Protein AF-A0A5B0LQ67-F1 (afdb_monomer_lite)

Foldseek 3Di:
DDPQVVCCVQQVVLDPDDDPVPPDDDDDDDDDDDDPDDPPDDDWAEEEEAQQQLNPCVQPHDLSRGAEYEYEHQDPVSLVNNVCCLQVCVSVLQADPDDPPPDPPPPPDDRPGRSHKYKYFNDHLLPDQQLCVQVQQCDPPPPPVSPDPRMDMRHDPPPNHPSFAHQEYEYEARCQQDDLVSLLVSLLSNVVRKGDQDDPDPPPPPPPPPDDDDDDDDDDDDDDDDDDDDDDDDDDPPPPPPDDDDDRSRMHKYKYKAFADADPVHRPDFDWDADPVVRGIHTHPVVVVVSCVSSVKDWPDKDWDPDDDPVGTIIMMTIID

Radius of gyration: 26.69 Å; chains: 1; bounding box: 71×75×74 Å

Sequence (321 aa):
MGSRMFLLTIRPELSKIKPPYQQTSHPPTQSTESQKSGRSGRRYY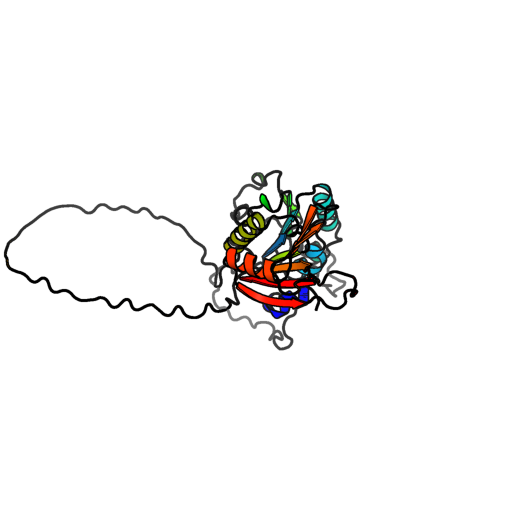RALDVGAGIGRVTADVLLYLFDRIDLVEPVAGFIETGKRNASNGKWAQLTQDATPINDPLELSSQSPPSSKAVRFWKKSIQAFEPSEAIVHLSSPSAPIIMISDSCSIVGPKDGWNDGCGYDVIWAQWTLGHLSDEELVDFLKKCKESLRPAGRCLQTSSSTSSDSDPPELDDDDDDSRNLQARADEKNHDEEVSVLAPPTFERDGGLIIIKENIFVSQSDPDGDNFLFDKEDSSLTRSHQSFLRIFKQAGLRLIKQEIQRGFDPDLYRVNFYALQ

Structure (mmCIF, N/CA/C/O backbone):
data_AF-A0A5B0LQ67-F1
#
_entry.id   AF-A0A5B0LQ67-F1
#
loop_
_atom_site.group_PDB
_atom_site.id
_atom_site.type_symbol
_atom_site.label_atom_id
_atom_site.label_alt_id
_atom_site.label_comp_id
_atom_site.label_asym_id
_atom_site.label_entity_id
_atom_site.label_seq_id
_atom_site.pdbx_PDB_ins_code
_atom_site.Cartn_x
_atom_site.Cartn_y
_atom_site.Cartn_z
_atom_site.occupancy
_atom_site.B_iso_or_equiv
_atom_site.auth_seq_id
_atom_site.auth_comp_id
_atom_site.auth_asym_id
_atom_site.auth_atom_id
_atom_site.pdbx_PDB_model_num
ATOM 1 N N . MET A 1 1 ? -6.992 -16.577 2.886 1.00 76.56 1 MET A N 1
ATOM 2 C CA . MET A 1 1 ? -6.516 -16.552 1.489 1.00 76.56 1 MET A CA 1
ATOM 3 C C . MET A 1 1 ? -5.191 -15.790 1.418 1.00 76.56 1 MET A C 1
ATOM 5 O O . MET A 1 1 ? -4.950 -14.969 2.294 1.00 76.56 1 MET A O 1
ATOM 9 N N . GLY A 1 2 ? -4.301 -16.091 0.465 1.00 91.62 2 GLY A N 1
ATOM 10 C CA . GLY A 1 2 ? -3.023 -15.369 0.311 1.00 91.62 2 GLY A CA 1
ATOM 11 C C . GLY A 1 2 ? -3.162 -14.064 -0.485 1.00 91.62 2 GLY A C 1
ATOM 12 O O . GLY A 1 2 ? -4.092 -13.932 -1.277 1.00 91.62 2 GLY A O 1
ATOM 13 N N . SER A 1 3 ? -2.215 -13.129 -0.333 1.00 96.12 3 SER A N 1
ATOM 14 C CA . SER A 1 3 ? -2.272 -11.786 -0.947 1.00 96.12 3 SER A CA 1
ATOM 15 C C . SER A 1 3 ? -2.420 -11.801 -2.478 1.00 96.12 3 SER A C 1
ATOM 17 O O . SER A 1 3 ? -3.259 -11.086 -3.019 1.00 96.12 3 SER A O 1
ATOM 19 N N . ARG A 1 4 ? -1.672 -12.663 -3.187 1.00 95.38 4 ARG A N 1
ATOM 20 C CA . ARG A 1 4 ? -1.800 -12.810 -4.653 1.00 95.38 4 ARG A CA 1
ATOM 21 C C . ARG A 1 4 ? -3.186 -13.307 -5.061 1.00 95.38 4 ARG A C 1
ATOM 23 O O . ARG A 1 4 ? -3.760 -12.807 -6.017 1.00 95.38 4 ARG A O 1
ATOM 30 N N . MET A 1 5 ? -3.734 -14.267 -4.318 1.00 94.31 5 MET A N 1
ATOM 31 C CA . MET A 1 5 ? -5.062 -14.804 -4.607 1.00 94.31 5 MET A CA 1
ATOM 32 C C . MET A 1 5 ? -6.150 -13.755 -4.350 1.00 94.31 5 MET A C 1
ATOM 34 O O . MET A 1 5 ? -7.084 -13.656 -5.133 1.00 94.31 5 MET A O 1
ATOM 38 N N . PHE A 1 6 ? -5.991 -12.905 -3.329 1.00 95.94 6 PHE A N 1
ATOM 39 C CA . PHE A 1 6 ? -6.893 -11.771 -3.104 1.00 95.94 6 PHE A CA 1
ATOM 40 C C . PHE A 1 6 ? -6.969 -10.845 -4.307 1.00 95.94 6 PHE A C 1
ATOM 42 O O . PHE A 1 6 ? -8.064 -10.623 -4.823 1.00 95.94 6 PHE A O 1
ATOM 49 N N . LEU A 1 7 ? -5.817 -10.421 -4.828 1.00 95.06 7 LEU A N 1
ATOM 50 C CA . LEU A 1 7 ? -5.770 -9.640 -6.062 1.00 95.06 7 LEU A CA 1
ATOM 51 C C . LEU A 1 7 ? -6.435 -10.367 -7.225 1.00 95.06 7 LEU A C 1
ATOM 53 O O . LEU A 1 7 ? -7.301 -9.793 -7.872 1.00 95.06 7 LEU A O 1
ATOM 57 N N . LEU A 1 8 ? -6.095 -11.634 -7.460 1.00 93.69 8 LEU A N 1
ATOM 58 C CA . LEU A 1 8 ? -6.613 -12.393 -8.601 1.00 93.69 8 LEU A CA 1
ATOM 59 C C . LEU A 1 8 ? -8.123 -12.660 -8.535 1.00 93.69 8 LEU A C 1
ATOM 61 O O . LEU A 1 8 ? -8.745 -12.844 -9.576 1.00 93.69 8 LEU A O 1
ATOM 65 N N . THR A 1 9 ? -8.738 -12.634 -7.347 1.00 92.94 9 THR A N 1
ATOM 66 C CA . THR A 1 9 ? -10.207 -12.710 -7.237 1.00 92.94 9 THR A CA 1
ATOM 67 C C . THR A 1 9 ? -10.919 -11.447 -7.721 1.00 92.94 9 THR A C 1
ATOM 69 O O . THR A 1 9 ? -12.116 -11.505 -7.987 1.00 92.94 9 THR A O 1
ATOM 72 N N . ILE A 1 10 ? -10.207 -10.320 -7.813 1.00 92.56 10 ILE A N 1
ATOM 73 C CA . ILE A 1 10 ? -10.748 -9.021 -8.237 1.00 92.56 10 ILE A CA 1
ATOM 74 C C . ILE A 1 10 ? -10.232 -8.659 -9.640 1.00 92.56 10 ILE A C 1
ATOM 76 O O . ILE A 1 10 ? -10.993 -8.176 -10.472 1.00 92.56 10 ILE A O 1
ATOM 80 N N . ARG A 1 11 ? -8.951 -8.938 -9.909 1.00 90.12 11 ARG A N 1
ATOM 81 C CA . ARG A 1 11 ? -8.198 -8.628 -11.134 1.00 90.12 11 ARG A CA 1
ATOM 82 C C . ARG A 1 11 ? -7.587 -9.907 -11.739 1.00 90.12 11 ARG A C 1
ATOM 84 O O . ARG A 1 11 ? -6.364 -10.088 -11.707 1.00 90.12 11 ARG A O 1
ATOM 91 N N . PRO A 1 12 ? -8.406 -10.853 -12.234 1.00 90.19 12 PRO A N 1
ATOM 92 C CA . PRO A 1 12 ? -7.921 -12.123 -12.781 1.00 90.19 12 PRO A CA 1
ATOM 93 C C . PRO A 1 12 ? -7.000 -11.956 -14.001 1.00 90.19 12 PRO A C 1
ATOM 95 O O . PRO A 1 12 ? -6.150 -12.810 -14.248 1.00 90.19 12 PRO A O 1
ATOM 98 N N . GLU A 1 13 ? -7.115 -10.852 -14.738 1.00 87.06 13 GLU A N 1
ATOM 99 C CA . GLU A 1 13 ? -6.285 -10.515 -15.897 1.00 87.06 13 GLU A CA 1
ATOM 100 C C . GLU A 1 13 ? -4.813 -10.220 -15.560 1.00 87.06 13 GLU A C 1
ATOM 102 O O . GLU A 1 13 ? -3.978 -10.191 -16.464 1.00 87.06 13 GLU A O 1
ATOM 107 N N . LEU A 1 14 ? -4.470 -10.058 -14.274 1.00 89.25 14 LEU A N 1
ATOM 108 C CA . LEU A 1 14 ? -3.079 -10.010 -13.806 1.00 89.25 14 LEU A CA 1
ATOM 109 C C . LEU A 1 14 ? -2.405 -11.394 -13.810 1.00 89.25 14 LEU A C 1
ATOM 111 O O . LEU A 1 14 ? -1.186 -11.499 -13.655 1.00 89.25 14 LEU A O 1
ATOM 115 N N . SER A 1 15 ? -3.177 -12.475 -13.961 1.00 86.44 15 SER A N 1
ATOM 116 C CA . SER A 1 15 ? -2.627 -13.824 -14.066 1.00 86.44 15 SER A CA 1
ATOM 117 C C . SER A 1 15 ? -1.845 -13.988 -15.367 1.00 86.44 15 SER A C 1
ATOM 119 O O . SER A 1 15 ? -2.371 -13.808 -16.464 1.00 86.44 15 SER A O 1
ATOM 121 N N . LYS A 1 16 ? -0.587 -14.420 -15.254 1.00 74.00 16 LYS A N 1
ATOM 122 C CA . LYS A 1 16 ? 0.246 -14.774 -16.415 1.00 74.00 16 LYS A CA 1
ATOM 123 C C . LYS A 1 16 ? -0.052 -16.164 -16.981 1.00 74.00 16 LYS A C 1
ATOM 125 O O . LYS A 1 16 ? 0.480 -16.519 -18.031 1.00 74.00 16 LYS A O 1
ATOM 130 N N . ILE A 1 17 ? -0.850 -16.973 -16.283 1.00 75.25 17 ILE A N 1
ATOM 131 C CA . ILE A 1 17 ? -1.200 -18.320 -16.735 1.00 75.25 17 ILE A CA 1
ATOM 132 C C . ILE A 1 17 ? -2.270 -18.179 -17.814 1.00 75.25 17 ILE A C 1
ATOM 134 O O . ILE A 1 17 ? -3.396 -17.773 -17.524 1.00 75.25 17 ILE A O 1
ATOM 138 N N . LYS A 1 18 ? -1.918 -18.520 -19.058 1.00 65.00 18 LYS A N 1
ATOM 139 C CA . LYS A 1 18 ? -2.893 -18.578 -20.150 1.00 65.00 18 LYS A CA 1
ATOM 140 C C . LYS A 1 18 ? -3.957 -19.630 -19.821 1.00 65.00 18 LYS A C 1
ATOM 142 O O . LYS A 1 18 ? -3.592 -20.734 -19.406 1.00 65.00 18 LYS A O 1
ATOM 147 N N . PRO A 1 19 ? -5.252 -19.333 -20.014 1.00 66.75 19 PRO A N 1
ATOM 148 C CA . PRO A 1 19 ? -6.289 -20.334 -19.851 1.00 66.75 19 PRO A CA 1
ATOM 149 C C . PRO A 1 19 ? -6.025 -21.544 -20.763 1.00 66.75 19 PRO A C 1
ATOM 151 O O . PRO A 1 19 ? -5.688 -21.344 -21.933 1.00 66.75 19 PRO A O 1
ATOM 154 N N . PRO A 1 20 ? -6.222 -22.787 -20.287 1.00 71.19 20 PRO A N 1
ATOM 155 C CA . PRO A 1 20 ? -5.941 -23.993 -21.072 1.00 71.19 20 PRO A CA 1
ATOM 156 C C . PRO A 1 20 ? -6.685 -24.070 -22.412 1.00 71.19 20 PRO A C 1
ATOM 158 O O . PRO A 1 20 ? -6.222 -24.738 -23.328 1.00 71.19 20 PRO A O 1
ATOM 161 N N . TYR A 1 21 ? -7.824 -23.379 -22.540 1.00 70.88 21 TYR A N 1
ATOM 162 C CA . TYR A 1 21 ? -8.630 -23.352 -23.762 1.00 70.88 21 TYR A CA 1
ATOM 163 C C . TYR A 1 21 ? -8.073 -22.425 -24.860 1.00 70.88 21 TYR A C 1
ATOM 165 O O . TYR A 1 21 ? -8.541 -22.483 -25.990 1.00 70.88 21 TYR A O 1
ATOM 173 N N . GLN A 1 22 ? -7.076 -21.582 -24.565 1.00 61.91 22 GLN A N 1
ATOM 174 C CA . GLN A 1 22 ? -6.398 -20.722 -25.548 1.00 61.91 22 GLN A CA 1
ATOM 175 C C . GLN A 1 22 ? -5.153 -21.408 -26.138 1.00 61.91 22 GLN A C 1
ATOM 177 O O . GLN A 1 22 ? -4.071 -20.815 -26.195 1.00 61.91 22 GLN A O 1
ATOM 182 N N . GLN A 1 23 ? -5.280 -22.675 -26.550 1.00 55.03 23 GLN A N 1
ATOM 183 C CA . GLN A 1 23 ? -4.211 -23.366 -27.273 1.00 55.03 23 GLN A CA 1
ATOM 184 C C . GLN A 1 23 ? -3.888 -22.609 -28.567 1.00 55.03 23 GLN A C 1
ATOM 186 O O . GLN A 1 23 ? -4.775 -22.227 -29.326 1.00 55.03 23 GLN A O 1
ATOM 191 N N . THR A 1 24 ? -2.599 -22.363 -28.792 1.00 50.75 24 THR A N 1
ATOM 192 C CA . THR A 1 24 ? -2.072 -21.675 -29.972 1.00 50.75 24 THR A CA 1
ATOM 193 C C . THR A 1 24 ? -2.461 -22.438 -31.234 1.00 50.75 24 THR A C 1
ATOM 195 O O . THR A 1 24 ? -1.901 -23.495 -31.520 1.00 50.75 24 THR A O 1
ATOM 198 N N . SER A 1 25 ? -3.416 -21.918 -31.994 1.00 47.16 25 SER A N 1
ATOM 199 C CA . SER A 1 25 ? -3.744 -22.432 -33.319 1.00 47.16 25 SER A CA 1
ATOM 200 C C . SER A 1 25 ? -2.587 -22.130 -34.278 1.00 47.16 25 SER A C 1
ATOM 202 O O . SER A 1 25 ? -2.466 -20.982 -34.680 1.00 47.16 25 SER A O 1
ATOM 204 N N . HIS A 1 26 ? -1.768 -23.149 -34.581 1.00 45.50 26 HIS A N 1
ATOM 205 C CA . HIS A 1 26 ? -0.890 -23.369 -35.754 1.00 45.50 26 HIS A CA 1
ATOM 206 C C . HIS A 1 26 ? 0.002 -22.217 -36.308 1.00 45.50 26 HIS A C 1
ATOM 208 O O . HIS A 1 26 ? -0.326 -21.039 -36.220 1.00 45.50 26 HIS A O 1
ATOM 214 N N . PRO A 1 27 ? 1.166 -22.531 -36.919 1.00 43.22 27 PRO A N 1
ATOM 215 C CA . PRO A 1 27 ? 2.025 -21.509 -37.519 1.00 43.22 27 PRO A CA 1
ATOM 216 C C . PRO A 1 27 ? 1.329 -20.869 -38.736 1.00 43.22 27 PRO A C 1
ATOM 218 O O . PRO A 1 27 ? 0.666 -21.584 -39.491 1.00 43.22 27 PRO A O 1
ATOM 221 N N . PRO A 1 28 ? 1.452 -19.546 -38.954 1.00 41.41 28 PRO A N 1
ATOM 222 C CA . PRO A 1 28 ? 0.723 -18.877 -40.020 1.00 41.41 28 PRO A CA 1
ATOM 223 C C . PRO A 1 28 ? 1.321 -19.236 -41.384 1.00 41.41 28 PRO A C 1
ATOM 225 O O . PRO A 1 28 ? 2.492 -18.977 -41.663 1.00 41.41 28 PRO A O 1
ATOM 228 N N . THR A 1 29 ? 0.488 -19.797 -42.259 1.00 40.38 29 THR A N 1
ATOM 229 C CA . THR A 1 29 ? 0.676 -19.729 -43.710 1.00 40.38 29 THR A CA 1
ATOM 230 C C . THR A 1 29 ? 0.810 -18.267 -44.130 1.00 40.38 29 THR A C 1
ATOM 232 O O . THR A 1 29 ? 0.001 -17.427 -43.740 1.00 40.38 29 THR A O 1
ATOM 235 N N . GLN A 1 30 ? 1.843 -17.971 -44.919 1.00 40.28 30 GLN A N 1
ATOM 236 C CA . GLN A 1 30 ? 2.110 -16.648 -45.476 1.00 40.28 30 GLN A CA 1
ATOM 237 C C . GLN A 1 30 ? 0.954 -16.212 -46.388 1.00 40.28 30 GLN A C 1
ATOM 239 O O . GLN A 1 30 ? 0.882 -16.620 -47.543 1.00 40.28 30 GLN A O 1
ATOM 244 N N . SER A 1 31 ? 0.065 -15.361 -45.883 1.00 34.66 31 SER A N 1
ATOM 245 C CA . SER A 1 31 ? -0.778 -14.500 -46.709 1.00 34.66 31 SER A CA 1
ATOM 246 C C . SER A 1 31 ? -0.284 -13.066 -46.558 1.00 34.66 31 SER A C 1
ATOM 248 O O . SER A 1 31 ? -0.370 -12.461 -45.490 1.00 34.66 31 SER A O 1
ATOM 250 N N . THR A 1 32 ? 0.293 -12.550 -47.637 1.00 37.88 32 THR A N 1
ATOM 251 C CA . THR A 1 32 ? 0.711 -11.162 -47.813 1.00 37.88 32 THR A CA 1
ATOM 252 C C . THR A 1 32 ? -0.504 -10.237 -47.794 1.00 37.88 32 THR A C 1
ATOM 254 O O . THR A 1 32 ? -1.140 -10.036 -48.824 1.00 37.88 32 THR A O 1
ATOM 257 N N . GLU A 1 33 ? -0.796 -9.641 -46.642 1.00 35.22 33 GLU A N 1
ATOM 258 C CA . GLU A 1 33 ? -1.603 -8.425 -46.556 1.00 35.22 33 GLU A CA 1
ATOM 259 C C . GLU A 1 33 ? -0.828 -7.350 -45.795 1.00 35.22 33 GLU A C 1
ATOM 261 O O . GLU A 1 33 ? -0.298 -7.553 -44.702 1.00 35.22 33 GLU A O 1
ATOM 266 N N . SER A 1 34 ? -0.710 -6.204 -46.456 1.00 35.19 34 SER A N 1
ATOM 267 C CA . SER A 1 34 ? 0.118 -5.057 -46.117 1.00 35.19 34 SER A CA 1
ATOM 268 C C . SER A 1 34 ? -0.197 -4.504 -44.725 1.00 35.19 34 SER A C 1
ATOM 270 O O . SER A 1 34 ? -1.140 -3.733 -44.537 1.00 35.19 34 SER A O 1
ATOM 272 N N . GLN A 1 35 ? 0.634 -4.857 -43.744 1.00 37.12 35 GLN A N 1
ATOM 273 C CA . GLN A 1 35 ? 0.608 -4.254 -42.417 1.00 37.12 35 GLN A CA 1
ATOM 274 C C . GLN A 1 35 ? 1.058 -2.792 -42.490 1.00 37.12 35 GLN A C 1
ATOM 276 O O . GLN A 1 35 ? 2.243 -2.488 -42.621 1.00 37.12 35 GLN A O 1
ATOM 281 N N . LYS A 1 36 ? 0.107 -1.868 -42.331 1.00 35.44 36 LYS A N 1
ATOM 282 C CA . LYS A 1 36 ? 0.406 -0.524 -41.830 1.00 35.44 36 LYS A CA 1
ATOM 283 C C . LYS A 1 36 ? 0.921 -0.673 -40.396 1.00 35.44 36 LYS A C 1
ATOM 285 O O . LYS A 1 36 ? 0.183 -1.054 -39.490 1.00 35.44 36 LYS A O 1
ATOM 290 N N . SER A 1 37 ? 2.208 -0.410 -40.211 1.00 37.53 37 SER A N 1
ATOM 291 C CA . SER A 1 37 ? 2.944 -0.534 -38.956 1.00 37.53 37 SER A CA 1
ATOM 292 C C . SER A 1 37 ? 2.526 0.531 -37.932 1.00 37.53 37 SER A C 1
ATOM 294 O O . SER A 1 37 ? 3.173 1.567 -37.793 1.00 37.53 37 SER A O 1
ATOM 296 N N . GLY A 1 38 ? 1.462 0.275 -37.176 1.00 35.44 38 GLY A N 1
ATOM 297 C CA . GLY A 1 38 ? 1.279 0.879 -35.857 1.00 35.44 38 GLY A CA 1
ATOM 298 C C . GLY A 1 38 ? 1.941 -0.027 -34.824 1.00 35.44 38 GLY A C 1
ATOM 299 O O . GLY A 1 38 ? 1.470 -1.141 -34.607 1.00 35.44 38 GLY A O 1
ATOM 300 N N . ARG A 1 39 ? 3.045 0.400 -34.199 1.00 38.94 39 ARG A N 1
ATOM 301 C CA . ARG A 1 39 ? 3.652 -0.314 -33.059 1.00 38.94 39 ARG A CA 1
ATOM 302 C C . ARG A 1 39 ? 2.639 -0.351 -31.904 1.00 38.94 39 ARG A C 1
ATOM 304 O O . ARG A 1 39 ? 2.625 0.543 -31.066 1.00 38.94 39 ARG A O 1
ATOM 311 N N . SER A 1 40 ? 1.788 -1.373 -31.847 1.00 43.56 40 SER A N 1
ATOM 312 C CA . SER A 1 40 ? 0.944 -1.640 -30.679 1.00 43.56 40 SER A CA 1
ATOM 313 C C . SER A 1 40 ? 1.832 -2.198 -29.565 1.00 43.56 40 SER A C 1
ATOM 315 O O . SER A 1 40 ? 1.983 -3.411 -29.425 1.00 43.56 40 SER A O 1
ATOM 317 N N . GLY A 1 41 ? 2.492 -1.310 -28.819 1.00 61.09 41 GLY A N 1
ATOM 318 C CA . GLY A 1 41 ? 3.324 -1.677 -27.675 1.00 61.09 41 GLY A CA 1
ATOM 319 C C . GLY A 1 41 ? 2.525 -2.448 -26.620 1.00 61.09 41 GLY A C 1
ATOM 320 O O . GLY 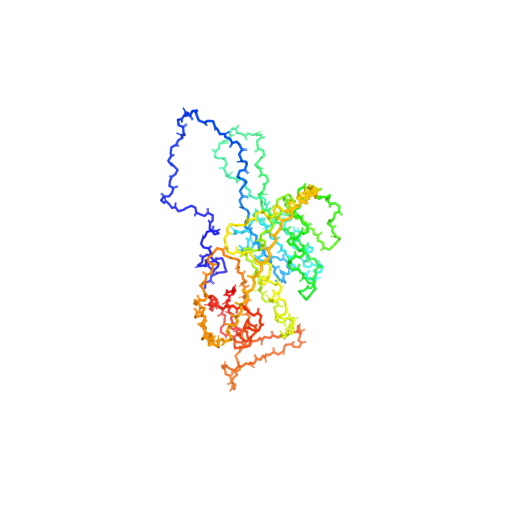A 1 41 ? 1.348 -2.175 -26.382 1.00 61.09 41 GLY A O 1
ATOM 321 N N . ARG A 1 42 ? 3.164 -3.439 -25.990 1.00 71.00 42 ARG A N 1
ATOM 322 C CA . ARG A 1 42 ? 2.595 -4.193 -24.866 1.00 71.00 42 ARG A CA 1
ATOM 323 C C . ARG A 1 42 ? 2.279 -3.232 -23.711 1.00 71.00 42 ARG A C 1
ATOM 325 O O . ARG A 1 42 ? 3.153 -2.487 -23.281 1.00 71.00 42 ARG A O 1
ATOM 332 N N . ARG A 1 43 ? 1.056 -3.296 -23.177 1.00 81.56 43 ARG A N 1
ATOM 333 C CA . ARG A 1 43 ? 0.665 -2.587 -21.949 1.00 81.56 43 ARG A CA 1
ATOM 334 C C . ARG A 1 43 ? 1.404 -3.169 -20.739 1.00 81.56 43 ARG A C 1
ATOM 336 O O . ARG A 1 43 ? 1.406 -4.388 -20.564 1.00 81.56 43 ARG A O 1
ATOM 343 N N . TYR A 1 44 ? 1.964 -2.304 -19.896 1.00 88.56 44 TYR A N 1
ATOM 344 C CA . TYR A 1 44 ? 2.560 -2.683 -18.614 1.00 88.56 44 TYR A CA 1
ATOM 345 C C . TYR A 1 44 ? 1.585 -2.454 -17.464 1.00 88.56 44 TYR A C 1
ATOM 347 O O . TYR A 1 44 ? 0.966 -1.395 -17.377 1.00 88.56 44 TYR A O 1
ATOM 355 N N . TYR A 1 45 ? 1.480 -3.433 -16.566 1.00 92.06 45 TYR A N 1
ATOM 356 C CA . TYR A 1 45 ? 0.716 -3.275 -15.329 1.00 92.06 45 TYR A CA 1
ATOM 357 C C . TYR A 1 45 ? 1.562 -2.577 -14.266 1.00 92.06 45 TYR A C 1
ATOM 359 O O . TYR A 1 45 ? 2.710 -2.971 -14.028 1.00 92.06 45 TYR A O 1
ATOM 367 N N . ARG A 1 46 ? 0.997 -1.556 -13.614 1.00 94.25 46 ARG A N 1
ATOM 368 C CA . ARG A 1 46 ? 1.718 -0.711 -12.649 1.00 94.2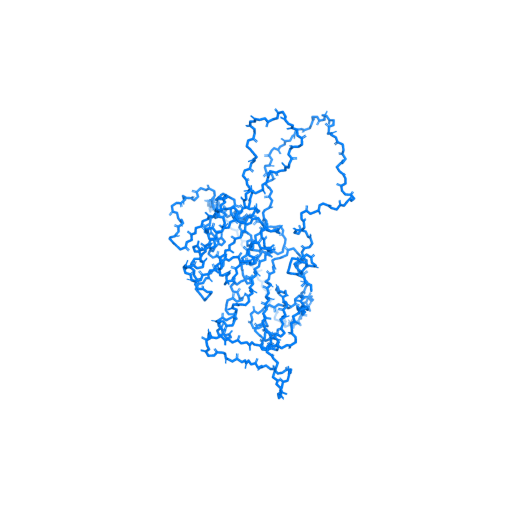5 46 ARG A CA 1
ATOM 369 C C . ARG A 1 46 ? 1.189 -0.882 -11.231 1.00 94.25 46 ARG A C 1
ATOM 371 O O . ARG A 1 46 ? -0.020 -0.812 -11.025 1.00 94.25 46 ARG A O 1
ATOM 378 N N . ALA A 1 47 ? 2.086 -1.026 -10.261 1.00 97.62 47 ALA A N 1
ATOM 379 C CA . ALA A 1 47 ? 1.730 -1.023 -8.847 1.00 97.62 47 ALA A CA 1
ATOM 380 C C . ALA A 1 47 ? 2.542 -0.017 -8.023 1.00 97.62 47 ALA A C 1
ATOM 382 O O . ALA A 1 47 ? 3.661 0.330 -8.395 1.00 97.62 47 ALA A O 1
ATOM 383 N N . LEU A 1 48 ? 1.971 0.417 -6.902 1.00 98.44 48 LEU A N 1
ATOM 384 C CA . LEU A 1 48 ? 2.644 1.178 -5.849 1.00 98.44 48 LEU A CA 1
ATOM 385 C C . LEU A 1 48 ? 2.661 0.344 -4.559 1.00 98.44 48 LEU A C 1
ATOM 387 O O . LEU A 1 48 ? 1.604 -0.099 -4.125 1.00 98.44 48 LEU A O 1
ATOM 391 N N . ASP A 1 49 ? 3.830 0.134 -3.957 1.00 98.81 49 ASP A N 1
ATOM 392 C CA . ASP A 1 49 ? 4.020 -0.492 -2.639 1.00 98.81 49 ASP A CA 1
ATOM 393 C C . ASP A 1 49 ? 4.293 0.609 -1.602 1.00 98.81 49 ASP A C 1
ATOM 395 O O . ASP A 1 49 ? 5.340 1.265 -1.635 1.00 98.81 49 ASP A O 1
ATOM 399 N N . VAL A 1 50 ? 3.317 0.864 -0.731 1.00 98.69 50 VAL A N 1
ATOM 400 C CA . VAL A 1 50 ? 3.319 1.953 0.255 1.00 98.69 50 VAL A CA 1
ATOM 401 C C . VAL A 1 50 ? 3.900 1.465 1.576 1.00 98.69 50 VAL A C 1
ATOM 403 O O . VAL A 1 50 ? 3.439 0.454 2.104 1.00 98.69 50 VAL A O 1
ATOM 406 N N . GLY A 1 51 ? 4.869 2.205 2.131 1.00 98.25 51 GLY A N 1
ATOM 407 C CA . GLY A 1 51 ? 5.507 1.844 3.403 1.00 98.25 51 GLY A CA 1
ATOM 408 C C . GLY A 1 51 ? 6.204 0.491 3.311 1.00 98.25 51 GLY A C 1
ATOM 409 O O . GLY A 1 51 ? 6.028 -0.386 4.153 1.00 98.25 51 GLY A O 1
ATOM 410 N N . ALA A 1 52 ? 6.911 0.277 2.205 1.00 98.38 52 ALA A N 1
ATOM 411 C CA . ALA A 1 52 ? 7.270 -1.061 1.759 1.00 98.38 52 ALA A CA 1
ATOM 412 C C . ALA A 1 52 ? 8.386 -1.728 2.579 1.00 98.38 52 ALA A C 1
ATOM 414 O O . ALA A 1 52 ? 8.685 -2.916 2.373 1.00 98.38 52 ALA A O 1
ATOM 415 N N . GLY A 1 53 ? 9.058 -0.979 3.460 1.00 98.38 53 GLY A N 1
ATOM 416 C CA . GLY A 1 53 ? 10.248 -1.432 4.161 1.00 98.38 53 GLY A CA 1
ATOM 417 C C . GLY A 1 53 ? 11.299 -1.940 3.176 1.00 98.38 53 GLY A C 1
ATOM 418 O O . GLY A 1 53 ? 11.683 -1.265 2.222 1.00 98.38 53 GLY A O 1
ATOM 419 N N . ILE A 1 54 ? 11.763 -3.174 3.384 1.00 98.31 54 ILE A N 1
ATOM 420 C CA . ILE A 1 54 ? 12.761 -3.811 2.510 1.00 98.31 54 ILE A CA 1
ATOM 421 C C . ILE A 1 54 ? 12.172 -4.408 1.217 1.00 98.31 54 ILE A C 1
ATOM 423 O O . ILE A 1 54 ? 12.897 -5.090 0.491 1.00 98.31 54 ILE A O 1
ATOM 427 N N . GLY A 1 55 ? 10.874 -4.217 0.946 1.00 98.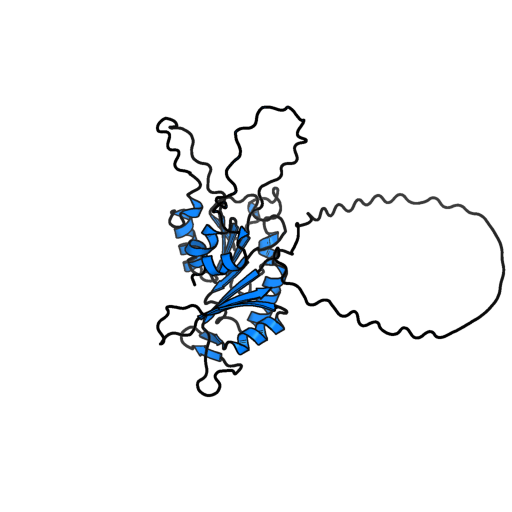44 55 GLY A N 1
ATOM 428 C CA . GLY A 1 55 ? 10.201 -4.672 -0.276 1.00 98.44 55 GLY A CA 1
ATOM 429 C C . GLY A 1 55 ? 9.707 -6.122 -0.248 1.00 98.44 55 GLY A C 1
ATOM 430 O O . GLY A 1 55 ? 9.728 -6.795 -1.277 1.00 98.44 55 GLY A O 1
ATOM 431 N N . ARG A 1 56 ? 9.262 -6.640 0.906 1.00 98.31 56 ARG A N 1
ATOM 432 C CA . ARG A 1 56 ? 8.727 -8.017 1.003 1.00 98.31 56 ARG A CA 1
ATOM 433 C C . ARG A 1 56 ? 7.471 -8.208 0.146 1.00 98.31 56 ARG A C 1
ATOM 435 O O . ARG A 1 56 ? 7.358 -9.195 -0.572 1.00 98.31 56 ARG A O 1
ATOM 442 N N . VAL A 1 57 ? 6.533 -7.262 0.207 1.00 98.56 57 VAL A N 1
ATOM 443 C CA . VAL A 1 57 ? 5.311 -7.300 -0.610 1.00 98.56 57 VAL A CA 1
ATOM 444 C C . VAL A 1 57 ? 5.664 -7.177 -2.092 1.00 98.56 57 VAL A C 1
ATOM 446 O O . VAL A 1 57 ? 5.208 -7.991 -2.899 1.00 98.56 57 VAL A O 1
ATOM 449 N N . THR A 1 58 ? 6.536 -6.229 -2.440 1.00 98.56 58 THR A N 1
ATOM 450 C CA . THR A 1 58 ? 7.122 -6.117 -3.780 1.00 98.56 58 THR A CA 1
ATOM 451 C C . THR A 1 58 ? 7.658 -7.457 -4.297 1.00 98.56 58 THR A C 1
ATOM 453 O O . THR A 1 58 ? 7.242 -7.903 -5.366 1.00 98.56 58 THR A O 1
ATOM 456 N N . ALA A 1 59 ? 8.515 -8.135 -3.530 1.00 97.31 59 ALA A N 1
ATOM 457 C CA . ALA A 1 59 ? 9.161 -9.385 -3.929 1.00 97.31 59 ALA A CA 1
ATOM 458 C C . ALA A 1 59 ? 8.189 -10.569 -4.059 1.00 97.31 59 ALA A C 1
ATOM 460 O O . ALA A 1 59 ? 8.173 -11.259 -5.078 1.00 97.31 59 ALA A O 1
ATOM 461 N N . ASP A 1 60 ? 7.360 -10.795 -3.040 1.00 96.38 60 ASP A N 1
ATOM 462 C CA . ASP A 1 60 ? 6.597 -12.041 -2.901 1.00 96.38 60 ASP A CA 1
ATOM 463 C C . ASP A 1 60 ? 5.181 -11.961 -3.493 1.00 96.38 60 ASP A C 1
ATOM 465 O O . ASP A 1 60 ? 4.501 -12.981 -3.669 1.00 96.38 60 ASP A O 1
ATOM 469 N N . VAL A 1 61 ? 4.713 -10.748 -3.800 1.00 97.19 61 VAL A N 1
ATOM 470 C CA . VAL A 1 61 ? 3.352 -10.492 -4.284 1.00 97.19 61 VAL A CA 1
ATOM 471 C C . VAL A 1 61 ? 3.380 -9.726 -5.597 1.00 97.19 61 VAL A C 1
ATOM 473 O O . VAL A 1 61 ? 2.924 -10.255 -6.612 1.00 97.19 61 VAL A O 1
ATOM 476 N N . LEU A 1 62 ? 3.898 -8.497 -5.590 1.00 97.94 62 LEU A N 1
ATOM 477 C CA . LEU A 1 62 ? 3.672 -7.565 -6.694 1.00 97.94 62 LEU A CA 1
ATOM 478 C C . LEU A 1 62 ? 4.490 -7.930 -7.934 1.00 97.94 62 LEU A C 1
ATOM 480 O O . LEU A 1 62 ? 3.932 -7.957 -9.027 1.00 97.94 62 LEU A O 1
ATOM 484 N N . LEU A 1 63 ? 5.763 -8.312 -7.800 1.00 96.25 63 LEU A N 1
ATOM 485 C CA . LEU A 1 63 ? 6.610 -8.671 -8.948 1.00 96.25 63 LEU A CA 1
ATOM 486 C C . LEU A 1 63 ? 6.110 -9.900 -9.724 1.00 96.25 63 LEU A C 1
ATOM 488 O O . LEU A 1 63 ? 6.432 -10.075 -10.902 1.00 96.25 63 LEU A O 1
ATOM 492 N N . TYR A 1 64 ? 5.272 -10.739 -9.115 1.00 93.88 64 TYR A N 1
ATOM 493 C CA . TYR A 1 64 ? 4.615 -11.841 -9.819 1.00 93.88 64 TYR A CA 1
ATOM 494 C C . TYR A 1 64 ? 3.489 -11.372 -10.751 1.00 93.88 64 TYR A C 1
ATOM 496 O O . TYR A 1 64 ? 3.202 -12.061 -11.730 1.00 93.88 64 TYR A O 1
ATOM 504 N N . LEU A 1 65 ? 2.878 -10.218 -10.470 1.00 94.06 65 LEU A N 1
ATOM 505 C CA . LEU A 1 65 ? 1.635 -9.749 -11.093 1.00 94.06 65 LEU A CA 1
ATOM 506 C C . LEU A 1 65 ? 1.813 -8.465 -11.924 1.00 94.06 65 LEU A C 1
ATOM 508 O O . LEU A 1 65 ? 1.154 -8.313 -12.945 1.00 94.06 65 LEU A O 1
ATOM 512 N N . PHE A 1 66 ? 2.733 -7.576 -11.539 1.00 94.62 66 PHE A N 1
ATOM 513 C CA . PHE A 1 66 ? 2.917 -6.241 -12.125 1.00 94.62 66 PHE A CA 1
ATOM 514 C C . PHE A 1 66 ? 4.293 -6.082 -12.758 1.00 94.62 66 PHE A C 1
ATOM 516 O O . PHE A 1 66 ? 5.256 -6.732 -12.348 1.00 94.62 66 PHE A O 1
ATOM 523 N N . ASP A 1 67 ? 4.396 -5.229 -13.771 1.00 93.00 67 ASP A N 1
ATOM 524 C CA . ASP A 1 67 ? 5.611 -5.023 -14.562 1.00 93.00 67 ASP A CA 1
ATOM 525 C C . ASP A 1 67 ? 6.436 -3.826 -14.084 1.00 93.00 67 ASP A C 1
ATOM 527 O O . ASP A 1 67 ? 7.664 -3.851 -14.158 1.00 93.00 67 ASP A O 1
ATOM 531 N N . ARG A 1 68 ? 5.784 -2.778 -13.581 1.00 93.44 68 ARG A N 1
ATOM 532 C CA . ARG A 1 68 ? 6.443 -1.598 -13.006 1.00 93.44 68 ARG A CA 1
ATOM 533 C C . ARG A 1 68 ? 5.953 -1.408 -11.584 1.00 93.44 68 ARG A C 1
ATOM 535 O O . ARG A 1 68 ? 4.745 -1.329 -11.367 1.00 93.44 68 ARG A O 1
ATOM 542 N N . ILE A 1 69 ? 6.877 -1.342 -10.634 1.00 97.00 69 ILE A N 1
ATOM 543 C CA . ILE A 1 69 ? 6.543 -1.136 -9.226 1.00 97.00 69 ILE A CA 1
ATOM 544 C C . ILE A 1 69 ? 7.229 0.129 -8.743 1.00 97.00 69 ILE A C 1
ATOM 546 O O . ILE A 1 69 ? 8.453 0.230 -8.760 1.00 97.00 69 ILE A O 1
ATOM 550 N N . ASP A 1 70 ? 6.430 1.090 -8.311 1.00 97.06 70 ASP A N 1
ATOM 551 C CA . ASP A 1 70 ? 6.893 2.170 -7.459 1.00 97.06 70 ASP A CA 1
ATOM 552 C C . ASP A 1 70 ? 6.868 1.674 -6.009 1.00 97.06 70 ASP A C 1
ATOM 554 O O . ASP A 1 70 ? 5.898 1.069 -5.570 1.00 97.06 70 ASP A O 1
ATOM 558 N N . LEU A 1 71 ? 7.954 1.876 -5.275 1.00 98.06 71 LEU A N 1
ATOM 559 C CA . LEU A 1 71 ? 8.117 1.470 -3.883 1.00 98.06 71 LEU A CA 1
ATOM 560 C C . LEU A 1 71 ? 8.467 2.716 -3.078 1.00 98.06 71 LEU A C 1
ATOM 562 O O . LEU A 1 71 ? 9.482 3.348 -3.372 1.00 98.06 71 LEU A O 1
ATOM 566 N N . VAL A 1 72 ? 7.663 3.065 -2.073 1.00 98.00 72 VAL A N 1
ATOM 567 C CA . VAL A 1 72 ? 7.916 4.223 -1.201 1.00 98.00 72 VAL A CA 1
ATOM 568 C C . VAL A 1 72 ? 8.190 3.790 0.234 1.00 98.00 72 VAL A C 1
ATOM 570 O O . VAL A 1 72 ? 7.447 2.998 0.813 1.00 98.00 72 VAL A O 1
ATOM 573 N N . GLU A 1 73 ? 9.278 4.309 0.799 1.00 97.88 73 GLU A N 1
ATOM 574 C CA . GLU A 1 73 ? 9.720 4.001 2.159 1.00 97.88 73 GLU A CA 1
ATOM 575 C C . GLU A 1 73 ? 10.609 5.141 2.711 1.00 97.88 73 GLU A C 1
ATOM 577 O O . GLU A 1 73 ? 11.581 5.529 2.051 1.00 97.88 73 GLU A O 1
ATOM 582 N N . PRO A 1 74 ? 10.325 5.694 3.908 1.00 96.69 74 PRO A N 1
ATOM 583 C CA . PRO A 1 74 ? 11.127 6.777 4.486 1.00 96.69 74 PRO A CA 1
ATOM 584 C C . PRO A 1 74 ? 12.505 6.344 5.009 1.00 96.69 74 PRO A C 1
ATOM 586 O O . PRO A 1 74 ? 13.448 7.142 4.992 1.00 96.69 74 PRO A O 1
ATOM 589 N N . VAL A 1 75 ? 12.656 5.108 5.492 1.00 96.62 75 VAL A N 1
ATOM 590 C CA . VAL A 1 75 ? 13.876 4.653 6.166 1.00 96.62 75 VAL A CA 1
ATOM 591 C C . VAL A 1 75 ? 14.944 4.264 5.144 1.00 96.62 75 VAL A C 1
ATOM 593 O O . VAL A 1 75 ? 14.870 3.234 4.472 1.00 96.62 75 VAL A O 1
ATOM 596 N N . ALA A 1 76 ? 16.017 5.058 5.079 1.00 96.06 76 ALA A N 1
ATOM 597 C CA . ALA A 1 76 ? 17.113 4.856 4.128 1.00 96.06 76 ALA A CA 1
ATOM 598 C C . ALA A 1 76 ? 17.720 3.440 4.189 1.00 96.06 76 ALA A C 1
ATOM 600 O O . ALA A 1 76 ? 17.973 2.833 3.152 1.00 96.06 76 ALA A O 1
ATOM 601 N N . GLY A 1 77 ? 17.911 2.880 5.388 1.00 97.50 77 GLY A N 1
ATOM 602 C CA . GLY A 1 77 ? 18.455 1.527 5.548 1.00 97.50 77 GLY A CA 1
ATOM 603 C C . GLY A 1 77 ? 17.573 0.435 4.929 1.00 97.50 77 GLY A C 1
ATOM 604 O O . GLY A 1 77 ? 18.089 -0.543 4.379 1.00 97.50 77 GLY A O 1
ATOM 605 N N . PHE A 1 78 ? 16.250 0.615 4.959 1.00 98.31 78 PHE A N 1
ATOM 606 C CA . PHE A 1 78 ? 15.306 -0.304 4.330 1.00 98.31 78 PHE A CA 1
ATOM 607 C C . PHE A 1 78 ? 15.319 -0.172 2.811 1.00 98.31 78 PHE A C 1
ATOM 609 O O . PHE A 1 78 ? 15.433 -1.188 2.124 1.00 98.31 78 PHE A O 1
ATOM 616 N N . ILE A 1 79 ? 15.338 1.062 2.302 1.00 96.81 79 ILE A N 1
ATOM 617 C CA . ILE A 1 79 ? 15.514 1.359 0.877 1.00 96.81 79 ILE A CA 1
ATOM 618 C C . ILE A 1 79 ? 16.791 0.701 0.333 1.00 96.81 79 ILE A C 1
ATOM 620 O O . ILE A 1 79 ? 16.735 -0.027 -0.657 1.00 96.81 79 ILE A O 1
ATOM 624 N N . GLU A 1 80 ? 17.938 0.887 0.992 1.00 96.62 80 GLU A N 1
ATOM 625 C CA . GLU A 1 80 ? 19.210 0.308 0.539 1.00 96.62 80 GLU A CA 1
ATOM 626 C C . GLU A 1 80 ? 19.220 -1.224 0.611 1.00 96.62 80 GLU A C 1
ATOM 628 O O . GLU A 1 80 ? 19.762 -1.899 -0.269 1.00 96.62 80 GLU A O 1
ATOM 633 N N . THR A 1 81 ? 18.567 -1.802 1.621 1.00 98.00 81 THR A N 1
ATOM 634 C CA . THR A 1 81 ? 18.386 -3.256 1.708 1.00 98.00 81 THR A CA 1
ATOM 635 C C . THR A 1 81 ? 17.504 -3.774 0.571 1.00 98.00 81 THR A C 1
ATOM 637 O O . THR A 1 81 ? 17.849 -4.777 -0.057 1.00 98.00 81 THR A O 1
ATOM 640 N N . GLY A 1 82 ? 16.406 -3.080 0.262 1.00 97.44 82 GLY A N 1
ATOM 641 C CA . GLY A 1 82 ? 15.526 -3.387 -0.864 1.00 97.44 82 GLY A CA 1
ATOM 642 C C . GLY A 1 82 ? 16.267 -3.340 -2.199 1.00 97.44 82 GLY A C 1
ATOM 643 O O . GLY A 1 82 ? 16.237 -4.318 -2.945 1.00 97.44 82 GLY A O 1
ATOM 644 N N . LYS A 1 83 ? 17.036 -2.274 -2.460 1.00 96.00 83 LYS A N 1
ATOM 645 C CA . LYS A 1 83 ? 17.888 -2.161 -3.658 1.00 96.00 83 LYS A CA 1
ATOM 646 C C . LYS A 1 83 ? 18.886 -3.304 -3.760 1.00 96.00 83 LYS A C 1
ATOM 648 O O . LYS A 1 83 ? 19.021 -3.907 -4.819 1.00 96.00 83 LYS A O 1
ATOM 653 N N . ARG A 1 84 ? 19.570 -3.643 -2.663 1.00 96.19 84 ARG A N 1
ATOM 654 C CA . ARG A 1 84 ? 20.514 -4.768 -2.640 1.00 96.19 84 ARG A CA 1
ATOM 655 C C . ARG A 1 84 ? 19.817 -6.089 -2.958 1.00 96.19 84 ARG A C 1
ATOM 657 O O . ARG A 1 84 ? 20.354 -6.889 -3.717 1.00 96.19 84 ARG A O 1
ATOM 664 N N . ASN A 1 85 ? 18.634 -6.328 -2.394 1.00 96.19 85 ASN A N 1
ATOM 665 C CA . ASN A 1 85 ? 17.859 -7.534 -2.678 1.00 96.19 85 ASN A CA 1
ATOM 666 C C . ASN A 1 85 ? 17.425 -7.590 -4.155 1.00 96.19 85 ASN A C 1
ATOM 668 O O . ASN A 1 85 ? 17.541 -8.646 -4.779 1.00 96.19 85 ASN A O 1
ATOM 672 N N . ALA A 1 86 ? 17.000 -6.457 -4.718 1.00 94.31 86 ALA A N 1
ATOM 673 C CA . ALA A 1 86 ? 16.624 -6.325 -6.120 1.00 94.31 86 ALA A CA 1
ATOM 674 C C . ALA A 1 86 ? 17.804 -6.598 -7.069 1.00 94.31 86 ALA A C 1
ATOM 676 O O . ALA A 1 86 ? 17.697 -7.429 -7.968 1.00 94.31 86 ALA A O 1
ATOM 677 N N . SER A 1 87 ? 18.945 -5.943 -6.840 1.00 91.56 87 SER A N 1
ATOM 678 C CA . SER A 1 87 ? 20.112 -6.001 -7.728 1.00 91.56 87 SER A CA 1
ATOM 679 C C . SER A 1 87 ? 20.904 -7.305 -7.622 1.00 91.56 87 SER A C 1
ATOM 681 O O . SER A 1 87 ? 21.501 -7.735 -8.603 1.00 91.56 87 SER A O 1
ATOM 683 N N . ASN A 1 88 ? 20.891 -7.972 -6.463 1.00 90.19 88 ASN A N 1
ATOM 684 C CA . ASN A 1 88 ? 21.642 -9.217 -6.253 1.00 90.19 88 ASN A CA 1
ATOM 685 C C . ASN A 1 88 ? 20.846 -10.475 -6.646 1.00 90.19 88 ASN A C 1
ATOM 687 O O . ASN A 1 88 ? 21.182 -11.577 -6.216 1.00 90.19 88 ASN A O 1
ATOM 691 N N . GLY A 1 89 ? 19.756 -10.322 -7.404 1.00 84.31 89 GLY A N 1
ATOM 692 C CA . GLY A 1 89 ? 18.969 -11.442 -7.920 1.00 84.31 89 GLY A CA 1
ATOM 693 C C . GLY A 1 89 ? 18.123 -12.184 -6.884 1.00 84.31 89 GLY A C 1
ATOM 694 O O . GLY A 1 89 ? 17.552 -13.221 -7.216 1.00 84.31 89 GLY A O 1
ATOM 695 N N . LYS A 1 90 ? 17.980 -11.670 -5.649 1.00 91.31 90 LYS A N 1
ATOM 696 C CA . LYS A 1 90 ? 17.039 -12.259 -4.676 1.00 91.31 90 LYS A CA 1
ATOM 697 C C . LYS A 1 90 ? 15.592 -12.100 -5.134 1.00 91.31 90 LYS A C 1
ATOM 699 O O . LYS A 1 90 ? 14.752 -12.935 -4.818 1.00 91.31 90 LYS A O 1
ATOM 704 N N . TRP A 1 91 ? 15.296 -11.034 -5.872 1.00 94.19 91 TRP A N 1
ATOM 705 C CA . TRP A 1 91 ? 14.007 -10.846 -6.531 1.00 94.19 91 TRP A CA 1
ATOM 706 C C . TRP A 1 91 ? 14.080 -11.453 -7.929 1.00 94.19 91 TRP A C 1
ATOM 708 O O . TRP A 1 91 ? 14.331 -10.757 -8.911 1.00 94.19 91 TRP A O 1
ATOM 718 N N . ALA A 1 92 ? 13.899 -12.774 -8.004 1.00 89.00 92 ALA A N 1
ATOM 719 C CA . ALA A 1 92 ? 14.109 -13.563 -9.221 1.00 89.00 92 ALA A CA 1
ATOM 720 C C . ALA A 1 92 ? 13.343 -13.028 -10.446 1.00 89.00 92 ALA A C 1
ATOM 722 O O . ALA A 1 92 ? 13.799 -13.152 -11.573 1.00 89.00 92 ALA A O 1
ATOM 723 N N . GLN A 1 93 ? 12.206 -12.364 -10.242 1.00 90.06 93 GLN A N 1
ATOM 724 C CA . GLN A 1 93 ? 11.380 -11.799 -11.313 1.00 90.06 93 GLN A CA 1
ATOM 725 C C . GLN A 1 93 ? 12.059 -10.630 -12.046 1.00 90.06 93 GLN A C 1
ATOM 727 O O . GLN A 1 93 ? 11.654 -10.298 -13.158 1.00 90.06 93 GLN A O 1
ATOM 732 N N . LEU A 1 94 ? 13.068 -9.996 -11.440 1.00 88.12 94 LEU A N 1
ATOM 733 C CA . LEU A 1 94 ? 13.877 -8.952 -12.078 1.00 88.12 94 LEU A CA 1
ATOM 734 C C . LEU A 1 94 ? 15.035 -9.517 -12.908 1.00 88.12 94 LEU A C 1
ATOM 736 O O . LEU A 1 94 ? 15.590 -8.805 -13.737 1.00 88.12 94 LEU A O 1
ATOM 740 N N . THR A 1 95 ? 15.396 -10.784 -12.711 1.00 78.00 95 THR A N 1
ATOM 741 C CA . THR A 1 95 ? 16.494 -11.443 -13.435 1.00 78.00 95 THR A CA 1
ATOM 742 C C . THR A 1 95 ? 16.007 -12.517 -14.406 1.00 78.00 95 THR A C 1
ATOM 744 O O . THR A 1 95 ? 16.723 -12.861 -15.341 1.00 78.00 95 THR A O 1
ATOM 747 N N . GLN A 1 96 ? 14.786 -13.027 -14.227 1.00 62.22 96 GLN A N 1
ATOM 748 C CA . GLN A 1 96 ? 14.206 -14.094 -15.036 1.00 62.22 96 GLN A CA 1
ATOM 749 C C . GLN A 1 96 ? 13.181 -13.553 -16.042 1.00 62.22 96 GLN A C 1
ATOM 751 O O . GLN A 1 96 ? 12.031 -13.316 -15.688 1.00 62.22 96 GLN A O 1
ATOM 756 N N . ASP A 1 97 ? 13.599 -13.444 -17.305 1.00 51.81 97 ASP A N 1
ATOM 757 C CA . ASP A 1 97 ? 12.750 -13.680 -18.491 1.00 51.81 97 ASP A CA 1
ATOM 758 C C . ASP A 1 97 ? 13.430 -14.696 -19.454 1.00 51.81 97 ASP A C 1
ATOM 760 O O . ASP A 1 97 ? 13.096 -14.802 -20.633 1.00 51.81 97 ASP A O 1
ATOM 764 N N . ALA A 1 98 ? 14.364 -15.513 -18.945 1.00 41.94 98 ALA A N 1
ATOM 765 C CA . ALA A 1 98 ? 14.868 -16.688 -19.651 1.00 41.94 98 ALA A CA 1
ATOM 766 C C . ALA A 1 98 ? 13.890 -17.852 -19.447 1.00 41.94 98 ALA A C 1
ATOM 768 O O . ALA A 1 98 ? 13.876 -18.505 -18.402 1.00 41.94 98 ALA A O 1
ATOM 769 N N . THR A 1 99 ? 13.049 -18.121 -20.442 1.00 40.00 99 THR A N 1
ATOM 770 C CA . THR A 1 99 ? 12.477 -19.466 -20.576 1.00 40.00 99 THR A CA 1
ATOM 771 C C . THR A 1 99 ? 13.630 -20.481 -20.619 1.00 40.00 99 THR A C 1
ATOM 773 O O . THR A 1 99 ? 14.676 -20.165 -21.190 1.00 40.00 99 THR A O 1
ATOM 776 N N . PRO A 1 100 ? 13.506 -21.683 -20.024 1.00 38.25 100 PRO A N 1
ATOM 777 C CA . PRO A 1 100 ? 14.481 -22.730 -20.280 1.00 38.25 100 PRO A CA 1
ATOM 778 C C . PRO A 1 100 ? 14.375 -23.099 -21.762 1.00 38.25 100 PRO A C 1
ATOM 780 O O . PRO A 1 100 ? 13.425 -23.762 -22.181 1.00 38.25 100 PRO A O 1
ATOM 783 N N . ILE A 1 101 ? 15.318 -22.613 -22.568 1.00 44.47 101 ILE A N 1
ATOM 784 C CA . ILE A 1 101 ? 15.546 -23.110 -23.921 1.00 44.47 101 ILE A CA 1
ATOM 785 C C . ILE A 1 101 ? 16.032 -24.549 -23.731 1.00 44.47 101 ILE A C 1
ATOM 787 O O . ILE A 1 101 ? 17.153 -24.780 -23.290 1.00 44.47 101 ILE A O 1
ATOM 791 N N . ASN A 1 102 ? 15.168 -25.527 -24.001 1.00 43.16 102 ASN A N 1
ATOM 792 C CA . ASN A 1 102 ? 15.498 -26.957 -23.950 1.00 43.16 102 ASN A CA 1
ATOM 793 C C . ASN A 1 102 ? 16.367 -27.407 -25.146 1.00 43.16 102 ASN A C 1
ATOM 795 O O . ASN A 1 102 ? 16.347 -28.583 -25.501 1.00 43.16 102 ASN A O 1
ATOM 799 N N . ASP A 1 103 ? 17.115 -26.499 -25.778 1.00 48.75 103 ASP A N 1
ATOM 800 C CA . ASP A 1 103 ? 17.992 -26.810 -26.905 1.00 48.75 103 ASP A CA 1
ATOM 801 C C . ASP A 1 103 ? 19.467 -26.579 -26.515 1.00 48.75 103 ASP A C 1
ATOM 803 O O . ASP A 1 103 ? 19.885 -25.432 -26.337 1.00 48.75 103 ASP A O 1
ATOM 807 N N . PRO A 1 104 ? 20.270 -27.648 -26.350 1.00 48.34 104 PRO A N 1
ATOM 808 C CA . PRO A 1 104 ? 21.683 -27.562 -25.976 1.00 48.34 104 PRO A CA 1
ATOM 809 C C . PRO A 1 104 ? 22.605 -26.881 -27.004 1.00 48.34 104 PRO A C 1
ATOM 811 O O . PRO A 1 104 ? 23.803 -26.781 -26.738 1.00 48.34 104 PRO A O 1
ATOM 814 N N . LEU A 1 105 ? 22.107 -26.463 -28.175 1.00 48.72 105 LEU A N 1
ATOM 815 C CA . LEU A 1 105 ? 22.944 -25.976 -29.280 1.00 48.72 105 LEU A CA 1
ATOM 816 C C . LEU A 1 105 ? 23.007 -24.445 -29.452 1.00 48.72 105 LEU A C 1
ATOM 818 O O . LEU A 1 105 ? 23.833 -23.979 -30.235 1.00 48.72 105 LEU A O 1
ATOM 822 N N . GLU A 1 106 ? 22.245 -23.640 -28.704 1.00 47.69 106 GLU A N 1
ATOM 823 C CA . GLU A 1 106 ? 22.344 -22.168 -28.773 1.00 47.69 106 GLU A CA 1
ATOM 824 C C . GLU A 1 106 ? 23.211 -21.563 -27.656 1.00 47.69 106 GLU A C 1
ATOM 826 O O . GLU A 1 106 ? 22.741 -20.923 -26.717 1.00 47.69 106 GLU A O 1
ATOM 831 N N . LEU A 1 107 ? 24.528 -21.722 -27.777 1.00 44.31 107 LEU A N 1
ATOM 832 C CA . LEU A 1 107 ? 25.508 -21.086 -26.894 1.00 44.31 107 LEU A CA 1
ATOM 833 C C . LEU A 1 107 ? 25.904 -19.684 -27.405 1.00 44.31 107 LEU A C 1
ATOM 835 O O . LEU A 1 107 ? 27.081 -19.430 -27.644 1.00 44.31 107 LEU A O 1
ATOM 839 N N . SER A 1 108 ? 24.944 -18.768 -27.607 1.00 43.00 108 SER A N 1
ATOM 840 C CA . SER A 1 108 ? 25.270 -17.340 -27.849 1.00 43.00 108 SER A CA 1
ATOM 841 C C . SER A 1 108 ? 24.144 -16.311 -27.663 1.00 43.00 108 SER A C 1
ATOM 843 O O . SER A 1 108 ? 24.393 -15.118 -27.829 1.00 43.00 108 SER A O 1
ATOM 845 N N . SER A 1 109 ? 22.920 -16.692 -27.309 1.00 42.31 109 SER A N 1
ATOM 846 C CA . SER A 1 109 ? 21.801 -15.753 -27.147 1.00 42.31 109 SER A CA 1
ATOM 847 C C . SER A 1 109 ? 21.555 -15.473 -25.659 1.00 42.31 109 SER A C 1
ATOM 849 O O . SER A 1 109 ? 20.866 -16.217 -24.967 1.00 42.31 109 SER A O 1
ATOM 851 N N . GLN A 1 110 ? 22.141 -14.388 -25.132 1.00 46.97 110 GLN A N 1
ATOM 852 C CA . GLN A 1 110 ? 21.735 -13.858 -23.823 1.00 46.97 110 GLN A CA 1
ATOM 853 C C . GLN A 1 110 ? 20.215 -13.651 -23.844 1.00 46.97 110 GLN A C 1
ATOM 855 O O . GLN A 1 110 ? 19.703 -12.915 -24.689 1.00 46.97 110 GLN A O 1
ATOM 860 N N . SER A 1 111 ? 19.489 -14.317 -22.944 1.00 45.12 111 SER A N 1
ATOM 861 C CA . SER A 1 111 ? 18.053 -14.094 -22.770 1.00 45.12 111 SER A CA 1
ATOM 862 C C . SER A 1 111 ? 17.791 -12.597 -22.579 1.00 45.12 111 SER A C 1
ATOM 864 O O . SER A 1 111 ? 18.544 -11.965 -21.826 1.00 45.12 111 SER A O 1
ATOM 866 N N . PRO A 1 112 ? 16.755 -12.017 -23.211 1.00 51.44 112 PRO A N 1
ATOM 867 C CA . PRO A 1 112 ? 16.469 -10.602 -23.044 1.00 51.44 112 PRO A CA 1
ATOM 868 C C . PRO A 1 112 ? 16.279 -10.279 -21.551 1.00 51.44 112 PRO A C 1
ATOM 870 O O . PRO A 1 112 ? 15.720 -11.099 -20.814 1.00 51.44 112 PRO A O 1
ATOM 873 N N . PRO A 1 113 ? 16.771 -9.118 -21.081 1.00 59.22 113 PRO A N 1
ATOM 874 C CA . PRO A 1 113 ? 16.628 -8.716 -19.688 1.00 59.22 113 PRO A CA 1
ATOM 875 C C . PRO A 1 113 ? 15.148 -8.668 -19.301 1.00 59.22 113 PRO A C 1
ATOM 877 O O . PRO A 1 113 ? 14.302 -8.350 -20.142 1.00 59.22 113 PRO A O 1
ATOM 880 N N . SER A 1 114 ? 14.848 -8.973 -18.031 1.00 70.75 114 SER A N 1
ATOM 881 C CA . SER A 1 114 ? 13.475 -8.945 -17.522 1.00 70.75 114 SER A CA 1
ATOM 882 C C . SER A 1 114 ? 12.799 -7.641 -17.905 1.00 70.75 114 SER A C 1
ATOM 884 O O . SER A 1 114 ? 13.331 -6.548 -17.693 1.00 70.75 114 SER A O 1
ATOM 886 N N . SER A 1 115 ? 11.587 -7.763 -18.431 1.00 84.38 115 SER A N 1
ATOM 887 C CA . SER A 1 115 ? 10.760 -6.603 -18.719 1.00 84.38 115 SER A CA 1
ATOM 888 C C . SER A 1 115 ? 10.347 -5.862 -17.453 1.00 84.38 115 SER A C 1
ATOM 890 O O . SER A 1 115 ? 9.798 -4.781 -17.602 1.00 84.38 115 SER A O 1
ATOM 892 N N . LYS A 1 116 ? 10.576 -6.392 -16.240 1.00 92.00 116 LYS A N 1
ATOM 893 C CA . LYS A 1 116 ? 10.126 -5.820 -14.962 1.00 92.00 116 LYS A CA 1
ATOM 894 C C . LYS A 1 116 ? 11.127 -4.868 -14.325 1.00 92.00 116 LYS A C 1
ATOM 896 O O . LYS A 1 116 ? 12.334 -5.051 -14.439 1.00 92.00 116 LYS A O 1
ATOM 901 N N . ALA A 1 117 ? 10.614 -3.891 -13.581 1.00 93.50 117 ALA A N 1
ATOM 902 C CA . ALA A 1 117 ? 11.449 -2.929 -12.875 1.00 93.50 117 ALA A CA 1
ATOM 903 C C . ALA A 1 117 ? 10.805 -2.407 -11.583 1.00 93.50 117 ALA A C 1
ATOM 905 O O . ALA A 1 117 ? 9.576 -2.357 -11.462 1.00 93.50 117 ALA A O 1
ATOM 906 N N . VAL A 1 118 ? 11.652 -1.977 -10.643 1.00 95.69 118 VAL A N 1
ATOM 907 C CA . VAL A 1 118 ? 11.251 -1.341 -9.377 1.00 95.69 118 VAL A CA 1
ATOM 908 C C . VAL A 1 118 ? 11.927 0.022 -9.235 1.00 95.69 118 VAL A C 1
ATOM 910 O O . VAL A 1 118 ? 13.141 0.132 -9.415 1.00 95.69 118 VAL A O 1
ATOM 913 N N . ARG A 1 119 ? 11.148 1.056 -8.901 1.00 95.00 119 ARG A N 1
ATOM 914 C CA . ARG A 1 119 ? 11.622 2.407 -8.588 1.00 95.00 119 ARG A CA 1
ATOM 915 C C . ARG A 1 119 ? 11.414 2.678 -7.108 1.00 95.00 119 ARG A C 1
ATOM 917 O O . ARG A 1 119 ? 10.301 2.601 -6.607 1.00 95.00 119 ARG A O 1
ATOM 924 N N . PHE A 1 120 ? 12.498 3.000 -6.424 1.00 95.81 120 PHE A N 1
ATOM 925 C CA . PHE A 1 120 ? 12.557 3.230 -4.988 1.00 95.81 120 PHE A CA 1
ATOM 926 C C . PHE A 1 120 ? 12.477 4.724 -4.706 1.00 95.81 120 PHE A C 1
ATOM 928 O O . PHE A 1 120 ? 13.314 5.464 -5.216 1.00 95.81 120 PHE A O 1
ATOM 935 N N . TRP A 1 121 ? 11.534 5.141 -3.868 1.00 95.38 121 TRP A N 1
ATOM 936 C CA . TRP A 1 121 ? 11.317 6.514 -3.425 1.00 95.38 121 TRP A CA 1
ATOM 937 C C . TRP A 1 121 ? 11.606 6.636 -1.933 1.00 95.38 121 TRP A C 1
ATOM 939 O O . TRP A 1 121 ? 10.909 6.038 -1.112 1.00 95.38 121 TRP A O 1
ATOM 949 N N . LYS A 1 122 ? 12.605 7.448 -1.572 1.00 95.44 122 LYS A N 1
ATOM 950 C CA . LYS A 1 122 ? 12.901 7.753 -0.167 1.00 95.44 122 LYS A CA 1
ATOM 951 C C . LYS A 1 122 ? 12.074 8.956 0.294 1.00 95.44 122 LYS A C 1
ATOM 953 O O . LYS A 1 122 ? 12.583 10.076 0.349 1.00 95.44 122 LYS A O 1
ATOM 958 N N . LYS A 1 123 ? 10.795 8.724 0.587 1.00 95.81 123 LYS A N 1
ATOM 959 C CA . LYS A 1 123 ? 9.842 9.724 1.098 1.00 95.81 123 LYS A CA 1
ATOM 960 C C . LYS A 1 123 ? 8.985 9.096 2.203 1.00 95.81 123 LYS A C 1
ATOM 962 O O . LYS A 1 123 ? 8.750 7.890 2.186 1.00 95.81 123 LYS A O 1
ATOM 967 N N . SER A 1 124 ? 8.523 9.906 3.154 1.00 96.50 124 SER A N 1
ATOM 968 C CA . SER A 1 124 ? 7.454 9.485 4.066 1.00 96.50 124 SER A CA 1
ATOM 969 C C . SER A 1 124 ? 6.127 9.387 3.314 1.00 96.50 124 SER A C 1
ATOM 971 O O . SER A 1 124 ? 5.972 9.990 2.252 1.00 96.50 124 SER A O 1
ATOM 973 N N . ILE A 1 125 ? 5.166 8.643 3.863 1.00 96.25 125 ILE A N 1
ATOM 974 C CA . ILE A 1 125 ? 3.849 8.467 3.236 1.00 96.25 125 ILE A CA 1
ATOM 975 C C . ILE A 1 125 ? 3.110 9.810 3.154 1.00 96.25 125 ILE A C 1
ATOM 977 O O . ILE A 1 125 ? 2.516 10.118 2.127 1.00 96.25 125 ILE A O 1
ATOM 981 N N . GLN A 1 126 ? 3.237 10.651 4.184 1.00 94.69 126 GLN A N 1
ATOM 982 C CA . GLN A 1 126 ? 2.653 11.995 4.243 1.00 94.69 126 GLN A CA 1
ATOM 983 C C . GLN A 1 126 ? 3.151 12.911 3.113 1.00 94.69 126 GLN A C 1
ATOM 985 O O . GLN A 1 126 ? 2.389 13.716 2.581 1.00 94.69 126 GLN A O 1
ATOM 990 N N . ALA A 1 127 ? 4.437 12.798 2.763 1.00 94.94 127 ALA A N 1
ATOM 991 C CA . ALA A 1 127 ? 5.109 13.658 1.786 1.00 94.94 127 ALA A CA 1
ATOM 992 C C . ALA A 1 127 ? 5.177 13.050 0.375 1.00 94.94 127 ALA A C 1
ATOM 994 O O . ALA A 1 127 ? 5.724 13.664 -0.547 1.00 94.94 127 ALA A O 1
ATOM 995 N N . PHE A 1 128 ? 4.714 11.813 0.202 1.00 95.06 128 PHE A N 1
ATOM 996 C CA . PHE A 1 128 ? 4.721 11.148 -1.089 1.00 95.06 128 PHE A CA 1
ATOM 997 C C . PHE A 1 128 ? 3.476 11.529 -1.885 1.00 95.06 128 PHE A C 1
ATOM 999 O O . PHE A 1 128 ? 2.354 11.328 -1.431 1.00 95.06 128 PHE A O 1
ATOM 1006 N N . GLU A 1 129 ? 3.693 12.021 -3.102 1.00 93.44 129 GLU A N 1
ATOM 1007 C CA . GLU A 1 129 ? 2.641 12.352 -4.059 1.00 93.44 129 GLU A CA 1
ATOM 1008 C C . GLU A 1 129 ? 2.634 11.302 -5.185 1.00 93.44 129 GLU A C 1
ATOM 1010 O O . GLU A 1 129 ? 3.505 11.324 -6.064 1.00 93.44 129 GLU A O 1
ATOM 1015 N N . PRO A 1 130 ? 1.680 10.350 -5.194 1.00 93.69 130 PRO A N 1
ATOM 1016 C CA . PRO A 1 130 ? 1.613 9.313 -6.224 1.00 93.69 130 PRO A CA 1
ATOM 1017 C C . PRO A 1 130 ? 1.490 9.865 -7.656 1.00 93.69 130 PRO A C 1
ATOM 1019 O O . PRO A 1 130 ? 2.000 9.251 -8.598 1.00 93.69 130 PRO A O 1
ATOM 1022 N N . SER A 1 131 ? 0.853 11.029 -7.820 1.00 88.88 131 SER A N 1
ATOM 1023 C CA . SER A 1 131 ? 0.702 11.752 -9.090 1.00 88.88 131 SER A CA 1
ATOM 1024 C C . SER A 1 131 ? 2.040 12.252 -9.650 1.00 88.88 131 SER A C 1
ATOM 1026 O O . SER A 1 131 ? 2.309 12.072 -10.840 1.00 88.88 131 SER A O 1
ATOM 1028 N N . GLU A 1 132 ? 2.934 12.777 -8.805 1.00 84.88 132 GLU A N 1
ATOM 1029 C CA . GLU A 1 132 ? 4.295 13.156 -9.212 1.00 84.88 132 GLU A CA 1
ATOM 1030 C C . GLU A 1 132 ? 5.049 11.947 -9.766 1.00 84.88 132 GLU A C 1
ATOM 1032 O O . GLU A 1 132 ? 5.670 12.023 -10.828 1.00 84.88 132 GLU A O 1
ATOM 1037 N N . ALA A 1 133 ? 4.955 10.801 -9.084 1.00 85.56 133 ALA A N 1
ATOM 1038 C CA . ALA A 1 133 ? 5.620 9.576 -9.512 1.00 85.56 133 ALA A CA 1
ATOM 1039 C C . ALA A 1 133 ? 5.118 9.095 -10.884 1.00 85.56 133 ALA A C 1
ATOM 1041 O O . ALA A 1 133 ? 5.908 8.591 -11.688 1.00 85.56 133 ALA A O 1
ATOM 1042 N N . ILE A 1 134 ? 3.835 9.279 -11.198 1.00 83.50 134 ILE A N 1
ATOM 1043 C CA . ILE A 1 134 ? 3.295 9.023 -12.539 1.00 83.50 134 ILE A CA 1
ATOM 1044 C C . ILE A 1 134 ? 4.006 9.940 -13.546 1.00 83.50 134 ILE A C 1
ATOM 1046 O O . ILE A 1 134 ? 4.651 9.445 -14.469 1.00 83.50 134 ILE A O 1
ATOM 1050 N N . VAL A 1 135 ? 4.007 11.255 -13.333 1.00 75.19 135 VAL A N 1
ATOM 1051 C CA . VAL A 1 135 ? 4.567 12.218 -14.297 1.00 75.19 135 VAL A CA 1
ATOM 1052 C C . VAL A 1 135 ? 6.080 12.050 -14.514 1.00 75.19 135 VAL A C 1
ATOM 1054 O O . VAL A 1 135 ? 6.527 12.152 -15.659 1.00 75.19 135 VAL A O 1
ATOM 1057 N N . HIS A 1 136 ? 6.847 11.711 -13.467 1.00 65.06 136 HIS A N 1
ATOM 1058 C CA . HIS A 1 136 ? 8.315 11.827 -13.376 1.00 65.06 136 HIS A CA 1
ATOM 1059 C C . HIS A 1 136 ? 9.146 11.146 -14.490 1.00 65.06 136 HIS A C 1
ATOM 1061 O O . HIS A 1 136 ? 10.324 11.456 -14.619 1.00 65.06 136 HIS A O 1
ATOM 1067 N N . LEU A 1 137 ? 8.581 10.252 -15.318 1.00 62.56 137 LEU A N 1
ATOM 1068 C CA . LEU A 1 137 ? 9.276 9.613 -16.458 1.00 62.56 137 LEU A CA 1
ATOM 1069 C C . LEU A 1 137 ? 8.367 9.379 -17.685 1.00 62.56 137 LEU A C 1
ATOM 1071 O O . LEU A 1 137 ? 8.566 8.435 -18.447 1.00 62.56 137 LEU A O 1
ATOM 1075 N N . SER A 1 138 ? 7.348 10.218 -17.881 1.00 52.75 138 SER A N 1
ATOM 1076 C CA . SER A 1 138 ? 6.351 10.021 -18.954 1.00 52.75 138 SER A CA 1
ATOM 1077 C C . SER A 1 138 ? 6.848 10.396 -20.361 1.00 52.75 138 SER A C 1
ATOM 1079 O O . SER A 1 138 ? 6.131 10.173 -21.331 1.00 52.75 138 SER A O 1
ATOM 1081 N N . SER A 1 139 ? 8.060 10.951 -20.504 1.00 47.59 139 SER A N 1
ATOM 1082 C CA . SER A 1 139 ? 8.630 11.312 -21.809 1.00 47.59 139 SER A CA 1
ATOM 1083 C C . SER A 1 139 ? 9.803 10.395 -22.183 1.00 47.59 139 SER A C 1
ATOM 1085 O O . SER A 1 139 ? 10.785 10.349 -21.440 1.00 47.59 139 SER A O 1
ATOM 1087 N N . PRO A 1 140 ? 9.768 9.719 -23.351 1.00 50.31 140 PRO A N 1
ATOM 1088 C CA . PRO A 1 140 ? 10.900 8.942 -23.867 1.00 50.31 140 PRO A CA 1
ATOM 1089 C C . PRO A 1 140 ? 12.127 9.806 -24.209 1.00 50.31 140 PRO A C 1
ATOM 1091 O O . PRO A 1 140 ? 13.202 9.268 -24.464 1.00 50.31 140 PRO A O 1
ATOM 1094 N N . SER A 1 141 ? 11.978 11.135 -24.202 1.00 45.81 141 SER A N 1
ATOM 1095 C CA . SER A 1 141 ? 13.040 12.117 -24.445 1.00 45.81 141 SER A CA 1
ATOM 1096 C C . SER A 1 141 ? 13.453 12.883 -23.185 1.00 45.81 141 SER A C 1
ATOM 1098 O O . SER A 1 141 ? 14.314 13.757 -23.273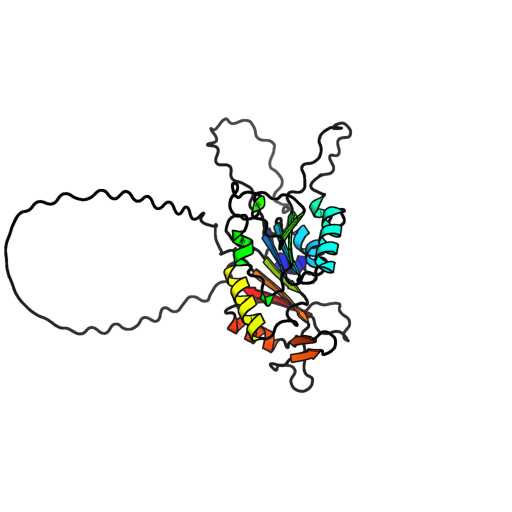 1.00 45.81 141 SER A O 1
ATOM 1100 N N . ALA A 1 142 ? 12.852 12.599 -22.019 1.00 47.16 142 ALA A N 1
ATOM 1101 C CA . ALA A 1 142 ? 13.273 13.240 -20.778 1.00 47.16 142 ALA A CA 1
ATOM 1102 C C . ALA A 1 142 ? 14.715 12.813 -20.462 1.00 47.16 142 ALA A C 1
ATOM 1104 O O . ALA A 1 142 ? 14.996 11.611 -20.399 1.00 47.16 142 ALA A O 1
ATOM 1105 N N . PRO A 1 143 ? 15.650 13.761 -20.275 1.00 44.69 143 PRO A N 1
ATOM 1106 C CA . PRO A 1 143 ? 17.016 13.408 -19.941 1.00 44.69 143 PRO A CA 1
ATOM 1107 C C . PRO A 1 143 ? 17.016 12.607 -18.636 1.00 44.69 143 PRO A C 1
ATOM 1109 O O . PRO A 1 143 ? 16.400 13.008 -17.649 1.00 44.69 143 PRO A O 1
ATOM 1112 N N . ILE A 1 144 ? 17.769 11.501 -18.621 1.00 47.91 144 ILE A N 1
ATOM 1113 C CA . ILE A 1 144 ? 18.016 10.625 -17.453 1.00 47.91 144 ILE A CA 1
ATOM 1114 C C . ILE A 1 144 ? 18.451 11.434 -16.203 1.00 47.91 144 ILE A C 1
ATOM 1116 O O . ILE A 1 144 ? 18.337 10.962 -15.077 1.00 47.91 144 ILE A O 1
ATOM 1120 N N . ILE A 1 145 ? 18.900 12.676 -16.411 1.00 40.66 145 ILE A N 1
ATOM 1121 C CA . ILE A 1 145 ? 19.368 13.671 -15.440 1.00 40.66 145 ILE A CA 1
ATOM 1122 C C . ILE A 1 145 ? 18.244 14.214 -14.524 1.00 40.66 145 ILE A C 1
ATOM 1124 O O . ILE A 1 145 ? 18.546 14.774 -13.479 1.00 40.66 145 ILE A O 1
ATOM 1128 N N . MET A 1 146 ? 16.958 14.025 -14.848 1.00 45.00 146 MET A N 1
ATOM 1129 C CA . MET A 1 146 ? 15.838 14.485 -13.998 1.00 45.00 146 MET A CA 1
ATOM 1130 C C . MET A 1 146 ? 15.448 13.506 -12.878 1.00 45.00 146 MET A C 1
ATOM 1132 O O . MET A 1 146 ? 14.491 13.773 -12.151 1.00 45.00 146 MET A O 1
ATOM 1136 N N . ILE A 1 147 ? 16.168 12.388 -12.708 1.00 51.91 147 ILE A N 1
ATOM 1137 C CA . ILE A 1 147 ? 16.029 11.554 -11.509 1.00 51.91 147 ILE A CA 1
ATOM 1138 C C . ILE A 1 147 ? 16.548 12.393 -10.338 1.00 51.91 147 ILE A C 1
ATOM 1140 O O . ILE A 1 147 ? 17.750 12.478 -10.106 1.00 51.91 147 ILE A O 1
ATOM 1144 N N . SER A 1 148 ? 15.631 13.049 -9.629 1.00 51.94 148 SER A N 1
ATOM 1145 C CA . SER A 1 148 ? 15.912 13.660 -8.333 1.00 51.94 148 SER A CA 1
ATOM 1146 C C . SER A 1 148 ? 16.646 12.638 -7.456 1.00 51.94 148 SER A C 1
ATOM 1148 O O . SER A 1 148 ? 16.254 11.469 -7.446 1.00 51.94 148 SER A O 1
ATOM 1150 N N . ASP A 1 149 ? 17.626 13.075 -6.655 1.00 59.62 149 ASP A N 1
ATOM 1151 C CA . ASP A 1 149 ? 18.326 12.254 -5.641 1.00 59.62 149 ASP A CA 1
ATOM 1152 C C . ASP A 1 149 ? 17.373 11.475 -4.700 1.00 59.62 149 ASP A C 1
ATOM 1154 O O . ASP A 1 149 ? 17.788 10.601 -3.936 1.00 59.62 149 ASP A O 1
ATOM 1158 N N . SER A 1 150 ? 16.075 11.791 -4.736 1.00 69.31 150 SER A N 1
ATOM 1159 C CA . SER A 1 150 ? 15.009 11.123 -3.998 1.00 69.31 150 SER A CA 1
ATOM 1160 C C . SER A 1 150 ? 14.580 9.753 -4.542 1.00 69.31 150 SER A C 1
ATOM 1162 O O . SER A 1 150 ? 13.937 9.014 -3.786 1.00 69.31 150 SER A O 1
ATOM 1164 N N . CYS A 1 151 ? 14.915 9.373 -5.788 1.00 81.75 151 CYS A N 1
ATOM 1165 C CA . CYS A 1 151 ? 14.531 8.062 -6.324 1.00 81.75 151 CYS A CA 1
ATOM 1166 C C . CYS A 1 151 ? 15.606 7.332 -7.148 1.00 81.75 151 CYS A C 1
ATOM 1168 O O . CYS A 1 151 ? 16.567 7.911 -7.637 1.00 81.75 151 CYS A O 1
ATOM 1170 N N . SER A 1 152 ? 15.471 6.008 -7.275 1.00 89.19 152 SER A N 1
ATOM 1171 C CA . SER A 1 152 ? 16.397 5.166 -8.057 1.00 89.19 152 SER A CA 1
ATOM 1172 C C . SER A 1 152 ? 15.691 3.939 -8.625 1.00 89.19 152 SER A C 1
ATOM 1174 O O . SER A 1 152 ? 14.710 3.484 -8.045 1.00 89.19 152 SER A O 1
ATOM 1176 N N . ILE A 1 153 ? 16.176 3.399 -9.745 1.00 91.75 153 ILE A N 1
ATOM 1177 C CA . ILE A 1 153 ? 15.523 2.298 -10.473 1.00 91.75 153 ILE A CA 1
ATOM 1178 C C . ILE A 1 153 ? 16.442 1.080 -10.552 1.00 91.75 153 ILE A C 1
ATOM 1180 O O . ILE A 1 153 ? 17.619 1.219 -10.887 1.00 91.75 153 ILE A O 1
ATOM 1184 N N . VAL A 1 154 ? 15.871 -0.104 -10.320 1.00 91.69 154 VAL A N 1
ATOM 1185 C CA . VAL A 1 154 ? 16.464 -1.408 -10.645 1.00 91.69 154 VAL A CA 1
ATOM 1186 C C . VAL A 1 154 ? 15.607 -2.078 -11.726 1.00 91.69 154 VAL A C 1
ATOM 1188 O O . VAL A 1 154 ? 14.416 -2.305 -11.514 1.00 91.69 154 VAL A O 1
ATOM 1191 N N . GLY A 1 155 ? 16.210 -2.377 -12.882 1.00 89.81 155 GLY A N 1
ATOM 1192 C CA . GLY A 1 155 ? 15.532 -2.866 -14.094 1.00 89.81 155 GLY A CA 1
ATOM 1193 C C . GLY A 1 155 ? 15.494 -1.823 -15.227 1.00 89.81 155 GLY A C 1
ATOM 1194 O O . GLY A 1 155 ? 16.179 -0.797 -15.132 1.00 89.81 155 GLY A O 1
ATOM 1195 N N . PRO A 1 156 ? 14.725 -2.070 -16.308 1.00 87.31 156 PRO A N 1
ATOM 1196 C CA . PRO A 1 156 ? 14.550 -1.117 -17.407 1.00 87.31 156 PRO A CA 1
ATOM 1197 C C . PRO A 1 156 ? 14.037 0.254 -16.942 1.00 87.31 156 PRO A C 1
ATOM 1199 O O . PRO A 1 156 ? 13.161 0.347 -16.079 1.00 87.31 156 PRO A O 1
ATOM 1202 N N . LYS A 1 157 ? 14.586 1.327 -17.526 1.00 83.88 157 LYS A N 1
ATOM 1203 C CA . LYS A 1 157 ? 14.223 2.726 -17.212 1.00 83.88 157 LYS A CA 1
ATOM 1204 C C . LYS A 1 157 ? 13.229 3.323 -18.209 1.00 83.88 157 LYS A C 1
ATOM 1206 O O . LYS A 1 157 ? 12.584 4.323 -17.910 1.00 83.88 157 LYS A O 1
ATOM 1211 N N . ASP A 1 158 ? 13.123 2.728 -19.387 1.00 79.19 158 ASP A N 1
ATOM 1212 C CA . ASP A 1 158 ? 12.229 3.129 -20.460 1.00 79.19 158 ASP A CA 1
ATOM 1213 C C . ASP A 1 158 ? 10.809 2.578 -20.263 1.00 79.19 158 ASP A C 1
ATOM 1215 O O . ASP A 1 158 ? 10.576 1.570 -19.584 1.00 79.19 158 ASP A O 1
ATOM 1219 N N . GLY A 1 159 ? 9.832 3.280 -20.846 1.00 75.88 159 GLY A N 1
ATOM 1220 C CA . GLY A 1 159 ? 8.427 2.872 -20.805 1.00 75.88 159 GLY A CA 1
ATOM 1221 C C . GLY A 1 159 ? 7.868 2.739 -19.385 1.00 75.88 159 GLY A C 1
ATOM 1222 O O . GLY A 1 159 ? 7.045 1.860 -19.138 1.00 75.88 159 GLY A O 1
ATOM 1223 N N . TRP A 1 160 ? 8.350 3.556 -18.436 1.00 80.06 160 TRP A N 1
ATOM 1224 C CA . TRP A 1 160 ? 7.937 3.472 -17.030 1.00 80.06 160 TRP A CA 1
ATOM 1225 C C . TRP A 1 160 ? 6.458 3.808 -16.829 1.00 80.06 160 TRP A C 1
ATOM 1227 O O . TRP A 1 160 ? 5.767 3.156 -16.045 1.00 80.06 160 TRP A O 1
ATOM 1237 N N . ASN A 1 161 ? 5.977 4.835 -17.531 1.00 75.50 161 ASN A N 1
ATOM 1238 C CA . ASN A 1 161 ? 4.607 5.307 -17.443 1.00 75.50 161 ASN A CA 1
ATOM 1239 C C . ASN A 1 161 ? 3.993 5.463 -18.839 1.00 75.50 161 ASN A C 1
ATOM 1241 O O . ASN A 1 161 ? 4.621 6.019 -19.734 1.00 75.50 161 ASN A O 1
ATOM 1245 N N . ASP A 1 162 ? 2.753 5.007 -18.990 1.00 77.25 162 ASP A N 1
ATOM 1246 C CA . ASP A 1 162 ? 1.901 5.228 -20.162 1.00 77.25 162 ASP A CA 1
ATOM 1247 C C . ASP A 1 162 ? 0.977 6.455 -20.011 1.00 77.25 162 ASP A C 1
ATOM 1249 O O . ASP A 1 162 ? 0.184 6.739 -20.900 1.00 77.25 162 ASP A O 1
ATOM 1253 N N . GLY A 1 163 ? 1.088 7.185 -18.898 1.00 75.31 163 GLY A N 1
ATOM 1254 C CA . GLY A 1 163 ? 0.265 8.343 -18.537 1.00 75.31 163 GLY A CA 1
ATOM 1255 C C . GLY A 1 163 ? -0.954 7.990 -17.684 1.00 75.31 163 GLY A C 1
ATOM 1256 O O . GLY A 1 163 ? -1.654 8.879 -17.220 1.00 75.31 163 GLY A O 1
ATOM 1257 N N . CYS A 1 164 ? -1.202 6.706 -17.432 1.00 81.88 164 CYS A N 1
ATOM 1258 C CA . CYS A 1 164 ? -2.531 6.230 -17.061 1.00 81.88 164 CYS A CA 1
ATOM 1259 C C . CYS A 1 164 ? -2.613 5.707 -15.619 1.00 81.88 164 CYS A C 1
ATOM 1261 O O . CYS A 1 164 ? -3.446 4.857 -15.339 1.00 81.88 164 CYS A O 1
ATOM 1263 N N . GLY A 1 165 ? -1.725 6.134 -14.721 1.00 91.38 165 GLY A N 1
ATOM 1264 C CA . GLY A 1 165 ? -1.790 5.791 -13.295 1.00 91.38 165 GLY A CA 1
ATOM 1265 C C . GLY A 1 165 ? -1.524 4.326 -12.919 1.00 91.38 165 GLY A C 1
ATOM 1266 O O . GLY A 1 165 ? -1.021 3.522 -13.719 1.00 91.38 165 GLY A O 1
ATOM 1267 N N . TYR A 1 166 ? -1.827 4.002 -11.658 1.00 95.00 166 TYR A N 1
ATOM 1268 C CA . TYR A 1 166 ? -1.595 2.690 -11.047 1.00 95.00 166 TYR A CA 1
ATOM 1269 C C . TYR A 1 166 ? -2.782 1.742 -11.235 1.00 95.00 166 TYR A C 1
ATOM 1271 O O . TYR A 1 166 ? -3.934 2.107 -11.011 1.00 95.00 166 TYR A O 1
ATOM 1279 N N . ASP A 1 167 ? -2.495 0.488 -11.588 1.00 95.25 167 ASP A N 1
ATOM 1280 C CA . ASP A 1 167 ? -3.486 -0.588 -11.548 1.00 95.25 167 ASP A CA 1
ATOM 1281 C C . ASP A 1 167 ? -3.811 -0.997 -10.114 1.00 95.25 167 ASP A C 1
ATOM 1283 O O . ASP A 1 167 ? -4.962 -1.303 -9.807 1.00 95.25 167 ASP A O 1
ATOM 1287 N N . VAL A 1 168 ? -2.793 -1.016 -9.251 1.00 97.81 168 VAL A N 1
ATOM 1288 C CA . VAL A 1 168 ? -2.939 -1.319 -7.828 1.00 97.81 168 VAL A CA 1
ATOM 1289 C C . VAL A 1 168 ? -2.037 -0.423 -6.995 1.00 97.81 168 VAL A C 1
ATOM 1291 O O . VAL A 1 168 ? -0.837 -0.340 -7.230 1.00 97.81 168 VAL A O 1
ATOM 1294 N N . ILE A 1 169 ? -2.597 0.185 -5.961 1.00 98.69 169 ILE A N 1
ATOM 1295 C CA . ILE A 1 169 ? -1.841 0.775 -4.860 1.00 98.69 169 ILE A CA 1
ATOM 1296 C C . ILE A 1 169 ? -1.999 -0.161 -3.669 1.00 98.69 169 ILE A C 1
ATOM 1298 O O . ILE A 1 169 ? -3.118 -0.474 -3.283 1.00 98.69 169 ILE A O 1
ATOM 1302 N N . TRP A 1 170 ? -0.900 -0.648 -3.111 1.00 98.88 170 TRP A N 1
ATOM 1303 C CA . TRP A 1 170 ? -0.885 -1.598 -2.008 1.00 98.88 170 TRP A CA 1
ATOM 1304 C C . TRP A 1 170 ? -0.321 -0.940 -0.754 1.00 98.88 170 TRP A C 1
ATOM 1306 O O . TRP A 1 170 ? 0.805 -0.455 -0.769 1.00 98.88 170 TRP A O 1
ATOM 1316 N N . ALA A 1 171 ? -1.073 -0.979 0.342 1.00 98.81 171 ALA A N 1
ATOM 1317 C CA . ALA A 1 171 ? -0.624 -0.551 1.659 1.00 98.81 171 ALA A CA 1
ATOM 1318 C C . ALA A 1 171 ? -0.813 -1.693 2.660 1.00 98.81 171 ALA A C 1
ATOM 1320 O O . ALA A 1 171 ? -1.914 -2.227 2.811 1.00 98.81 171 ALA A O 1
ATOM 1321 N N . GLN A 1 172 ? 0.260 -2.091 3.340 1.00 98.62 172 GLN A N 1
ATOM 1322 C CA . GLN A 1 172 ? 0.202 -3.166 4.325 1.00 98.62 172 GLN A CA 1
ATOM 1323 C C . GLN A 1 172 ? 1.029 -2.829 5.558 1.00 98.62 172 GLN A C 1
ATOM 1325 O O . GLN A 1 172 ? 2.239 -2.670 5.439 1.00 98.62 172 GLN A O 1
ATOM 1330 N N . TRP A 1 173 ? 0.376 -2.834 6.724 1.00 98.56 173 TRP A N 1
ATOM 1331 C CA . TRP A 1 173 ? 0.994 -2.591 8.034 1.00 98.56 173 TRP A CA 1
ATOM 1332 C C . TRP A 1 173 ? 1.857 -1.332 8.064 1.00 98.56 173 TRP A C 1
ATOM 1334 O O . TRP A 1 173 ? 3.039 -1.363 8.392 1.00 98.56 173 TRP A O 1
ATOM 1344 N N . THR A 1 174 ? 1.257 -0.222 7.658 1.00 98.31 174 THR A N 1
ATOM 1345 C CA . THR A 1 174 ? 1.947 1.065 7.578 1.00 98.31 174 THR A CA 1
ATOM 1346 C C . THR A 1 174 ? 1.024 2.250 7.847 1.00 98.31 174 THR A C 1
ATOM 1348 O O . THR A 1 174 ? 1.470 3.300 8.302 1.00 98.31 174 THR A O 1
ATOM 1351 N N . LEU A 1 175 ? -0.289 2.086 7.646 1.00 98.44 175 LEU A N 1
ATOM 1352 C CA . LEU A 1 175 ? -1.257 3.177 7.773 1.00 98.44 175 LEU A CA 1
ATOM 1353 C C . LEU A 1 175 ? -1.515 3.568 9.236 1.00 98.44 175 LEU A C 1
ATOM 1355 O O . LEU A 1 175 ? -2.102 4.617 9.500 1.00 98.44 175 LEU A O 1
ATOM 1359 N N . GLY A 1 176 ? -1.062 2.751 10.191 1.00 98.19 176 GLY A N 1
ATOM 1360 C CA . GLY A 1 176 ? -1.055 3.096 11.612 1.00 98.19 176 GLY A CA 1
ATOM 1361 C C . GLY A 1 176 ? -0.161 4.293 11.951 1.00 98.19 176 GLY A C 1
ATOM 1362 O O . GLY A 1 176 ? -0.398 4.939 12.963 1.00 98.19 176 GLY A O 1
ATOM 1363 N N . HIS A 1 177 ? 0.808 4.641 11.098 1.00 98.12 177 HIS A N 1
ATOM 1364 C CA . HIS A 1 177 ? 1.701 5.793 11.297 1.00 98.12 177 HIS A CA 1
ATOM 1365 C C . HIS A 1 177 ? 1.163 7.116 10.728 1.00 98.12 177 HIS A C 1
ATOM 1367 O O . HIS A 1 177 ? 1.900 8.099 10.656 1.00 98.12 177 HIS A O 1
ATOM 1373 N N . LEU A 1 178 ? -0.095 7.137 10.288 1.00 98.38 178 LEU A N 1
ATOM 1374 C CA . LEU A 1 178 ? -0.801 8.344 9.861 1.00 98.38 178 LEU A CA 1
ATOM 1375 C C . LEU A 1 178 ? -1.880 8.687 10.883 1.00 98.38 178 LEU A C 1
ATOM 1377 O O . LEU A 1 178 ? -2.531 7.773 11.399 1.00 98.38 178 LEU A O 1
ATOM 1381 N N . SER A 1 179 ? -2.135 9.976 11.119 1.00 98.06 179 SER A N 1
ATOM 1382 C CA . SER A 1 179 ? -3.391 10.405 11.752 1.00 98.06 179 SER A CA 1
ATOM 1383 C C . SER A 1 179 ? -4.594 10.073 10.855 1.00 98.06 179 SER A C 1
ATOM 1385 O O . SER A 1 179 ? -4.440 9.661 9.702 1.00 98.06 179 SER A O 1
ATOM 1387 N N . ASP A 1 180 ? -5.816 10.208 11.372 1.00 98.56 180 ASP A N 1
ATOM 1388 C CA . ASP A 1 180 ? -7.016 10.001 10.552 1.00 98.56 180 ASP A CA 1
ATOM 1389 C C . ASP A 1 180 ? -7.096 11.015 9.403 1.00 98.56 180 ASP A C 1
ATOM 1391 O O . ASP A 1 180 ? -7.407 10.635 8.276 1.00 98.56 180 ASP A O 1
ATOM 1395 N N . GLU A 1 181 ? -6.760 12.280 9.662 1.00 98.44 181 GLU A N 1
ATOM 1396 C CA . GLU A 1 181 ? -6.735 13.354 8.665 1.00 98.44 181 GLU A CA 1
ATOM 1397 C C . GLU A 1 181 ? -5.684 13.078 7.585 1.00 98.44 181 GLU A C 1
ATOM 1399 O O . GLU A 1 181 ? -5.994 13.101 6.393 1.00 98.44 181 GLU A O 1
ATOM 1404 N N . GLU A 1 182 ? -4.462 12.727 7.996 1.00 98.50 182 GLU A N 1
ATOM 1405 C CA . GLU A 1 182 ? -3.378 12.387 7.073 1.00 98.50 182 GLU A CA 1
ATOM 1406 C C . GLU A 1 182 ? -3.713 11.153 6.228 1.00 98.50 182 GLU A C 1
ATOM 1408 O O . GLU A 1 182 ? -3.391 11.108 5.040 1.00 98.50 182 GLU A O 1
ATOM 1413 N N . LEU A 1 183 ? -4.376 10.150 6.816 1.00 98.75 183 LEU A N 1
ATOM 1414 C CA . LEU A 1 183 ? -4.795 8.957 6.089 1.00 98.75 183 LEU A CA 1
ATOM 1415 C C . LEU A 1 183 ? -5.896 9.275 5.071 1.00 98.75 183 LEU A C 1
ATOM 1417 O O . LEU A 1 183 ? -5.837 8.778 3.946 1.00 98.75 183 LEU A O 1
ATOM 1421 N N . VAL A 1 184 ? -6.877 10.110 5.424 1.00 98.81 184 VAL A N 1
ATOM 1422 C CA . VAL A 1 184 ? -7.900 10.574 4.474 1.00 98.81 184 VAL A CA 1
ATOM 1423 C C . VAL A 1 184 ? -7.249 11.297 3.296 1.00 98.81 184 VAL A C 1
ATOM 1425 O O . VAL A 1 184 ? -7.561 10.989 2.144 1.00 98.81 184 VAL A O 1
ATOM 1428 N N . ASP A 1 185 ? -6.326 12.218 3.564 1.00 98.56 185 ASP A N 1
ATOM 1429 C CA . ASP A 1 185 ? -5.651 12.987 2.519 1.00 98.56 185 ASP A CA 1
ATOM 1430 C C . ASP A 1 185 ? -4.761 12.103 1.642 1.00 98.56 185 ASP A C 1
ATOM 1432 O O . ASP A 1 185 ? -4.808 12.194 0.413 1.00 98.56 185 ASP A O 1
ATOM 1436 N N . PHE A 1 186 ? -4.012 11.177 2.242 1.00 98.56 186 PHE A N 1
ATOM 1437 C CA . PHE A 1 186 ? -3.214 10.207 1.498 1.00 98.56 186 PHE A CA 1
ATOM 1438 C C . PHE A 1 186 ? -4.077 9.320 0.589 1.00 98.56 186 PHE A C 1
ATOM 1440 O O . PHE A 1 186 ? -3.727 9.082 -0.570 1.00 98.56 186 PHE A O 1
ATOM 1447 N N . LEU A 1 187 ? -5.231 8.854 1.073 1.00 98.75 187 LEU A N 1
ATOM 1448 C CA . LEU A 1 187 ? -6.142 8.026 0.284 1.00 98.75 187 LEU A CA 1
ATOM 1449 C C . LEU A 1 187 ? -6.791 8.794 -0.876 1.00 98.75 187 LEU A C 1
ATOM 1451 O O . LEU A 1 187 ? -6.972 8.207 -1.944 1.00 98.75 187 LEU A O 1
ATOM 1455 N N . LYS A 1 188 ? -7.081 10.092 -0.718 1.00 98.50 188 LYS A N 1
ATOM 1456 C CA . LYS A 1 188 ? -7.535 10.954 -1.826 1.00 98.50 188 LYS A CA 1
ATOM 1457 C C . LYS A 1 188 ? -6.466 11.078 -2.913 1.00 98.50 188 LYS A C 1
ATOM 1459 O O . LYS A 1 188 ? -6.756 10.814 -4.078 1.00 98.50 188 LYS A O 1
ATOM 1464 N N . LYS A 1 189 ? -5.215 11.354 -2.527 1.00 98.00 189 LYS A N 1
ATOM 1465 C CA . LYS A 1 189 ? -4.069 11.393 -3.457 1.00 98.00 189 LYS A CA 1
ATOM 1466 C C . LYS A 1 189 ? -3.881 10.057 -4.181 1.00 98.00 189 LYS A C 1
ATOM 1468 O O . LYS A 1 189 ? -3.637 10.016 -5.385 1.00 98.00 189 LYS A O 1
ATOM 1473 N N . CYS A 1 190 ? -4.038 8.943 -3.460 1.00 98.06 190 CYS A N 1
ATOM 1474 C CA . CYS A 1 190 ? -4.010 7.610 -4.057 1.00 98.06 190 CYS A CA 1
ATOM 1475 C C . CYS A 1 190 ? -5.128 7.439 -5.090 1.00 98.06 190 CYS A C 1
ATOM 1477 O O . CYS A 1 190 ? -4.839 7.009 -6.205 1.00 98.06 190 CYS A O 1
ATOM 1479 N N . LYS A 1 191 ? -6.368 7.814 -4.752 1.00 96.88 191 LYS A N 1
ATOM 1480 C CA . LYS A 1 191 ? -7.532 7.722 -5.642 1.00 96.88 191 LYS A CA 1
ATOM 1481 C C . LYS A 1 191 ? -7.309 8.466 -6.960 1.00 96.88 191 LYS A C 1
ATOM 1483 O O . LYS A 1 191 ? -7.544 7.899 -8.019 1.00 96.88 191 LYS A O 1
ATOM 1488 N N . GLU A 1 192 ? -6.804 9.695 -6.902 1.00 94.94 192 GLU A N 1
ATOM 1489 C CA . GLU A 1 192 ? -6.513 10.521 -8.086 1.00 94.94 192 GLU A CA 1
ATOM 1490 C C . GLU A 1 192 ? -5.409 9.933 -8.979 1.00 94.94 192 GLU A C 1
ATOM 1492 O O . GLU A 1 192 ? -5.345 10.212 -10.174 1.00 94.94 192 GLU A O 1
ATOM 1497 N N . SER A 1 193 ? -4.544 9.093 -8.410 1.00 95.50 193 SER A N 1
ATOM 1498 C CA . SER A 1 193 ? -3.448 8.428 -9.122 1.00 95.50 193 SER A CA 1
ATOM 1499 C C . SER A 1 193 ? -3.801 7.032 -9.651 1.00 95.50 193 SER A C 1
ATOM 1501 O O . SER A 1 193 ? -2.972 6.377 -10.298 1.00 95.50 193 SER A O 1
ATOM 1503 N N . LEU A 1 194 ? -5.015 6.549 -9.370 1.00 95.19 194 LEU A N 1
ATOM 1504 C CA . LEU A 1 194 ? -5.499 5.289 -9.914 1.00 95.19 194 LEU A CA 1
ATOM 1505 C C . LEU A 1 194 ? -5.695 5.402 -11.418 1.00 95.19 194 LEU A C 1
ATOM 1507 O O . LEU A 1 194 ? -6.060 6.441 -11.965 1.00 95.19 194 LEU A O 1
ATOM 1511 N N . ARG A 1 195 ? -5.482 4.279 -12.094 1.00 92.19 195 ARG A N 1
ATOM 1512 C CA . ARG A 1 195 ? -5.822 4.156 -13.500 1.00 92.19 195 ARG A CA 1
ATOM 1513 C C . ARG A 1 195 ? -7.326 4.357 -13.705 1.00 92.19 195 ARG A C 1
ATOM 1515 O O . ARG A 1 195 ? -8.095 3.625 -13.081 1.00 92.19 195 ARG A O 1
ATOM 1522 N N . PRO A 1 196 ? -7.758 5.275 -14.586 1.00 89.56 196 PRO A N 1
ATOM 1523 C CA . PRO A 1 196 ? -9.166 5.397 -14.940 1.00 89.56 196 PRO A CA 1
ATOM 1524 C C . PRO A 1 196 ? -9.675 4.117 -15.602 1.00 89.56 196 PRO A C 1
ATOM 1526 O O . PRO A 1 196 ? -8.923 3.445 -16.315 1.00 89.56 196 PRO A O 1
ATOM 1529 N N . ALA A 1 197 ? -10.952 3.795 -15.419 1.00 82.19 197 ALA A N 1
ATOM 1530 C CA . ALA A 1 197 ? -11.558 2.709 -16.167 1.00 82.19 197 ALA A CA 1
ATOM 1531 C C . ALA A 1 197 ? -11.754 3.094 -17.637 1.00 82.19 197 ALA A C 1
ATOM 1533 O O . ALA A 1 197 ? -12.345 4.122 -17.964 1.00 82.19 197 ALA A O 1
ATOM 1534 N N . GLY A 1 198 ? -11.239 2.252 -18.533 1.00 69.81 198 GLY A N 1
ATOM 1535 C CA . GLY A 1 198 ? -11.285 2.462 -19.978 1.00 69.81 198 GLY A CA 1
ATOM 1536 C C . GLY A 1 198 ? -9.902 2.515 -20.627 1.00 69.81 198 GLY A C 1
ATOM 1537 O O . GLY A 1 198 ? -8.857 2.463 -19.976 1.00 69.81 198 GLY A O 1
ATOM 1538 N N . ARG A 1 199 ? -9.878 2.578 -21.964 1.00 56.47 199 ARG A N 1
ATOM 1539 C CA . ARG A 1 199 ? -8.627 2.773 -22.706 1.00 56.47 199 ARG A CA 1
ATOM 1540 C C . ARG A 1 199 ? -8.124 4.180 -22.413 1.00 56.47 199 ARG A C 1
ATOM 1542 O O . ARG A 1 199 ? -8.821 5.146 -22.692 1.00 56.47 199 ARG A O 1
ATOM 1549 N N . CYS A 1 200 ? -6.914 4.273 -21.878 1.00 49.50 200 CYS A N 1
ATOM 1550 C CA . CYS A 1 200 ? -6.221 5.536 -21.695 1.00 49.50 200 CYS A CA 1
ATOM 1551 C C . CYS A 1 200 ? -6.152 6.277 -23.033 1.00 49.50 200 CYS A C 1
ATOM 1553 O O . CYS A 1 200 ? -5.457 5.845 -23.956 1.00 49.50 200 CYS A O 1
ATOM 1555 N N . LEU A 1 201 ? -6.942 7.338 -23.165 1.00 41.38 201 LEU A N 1
ATOM 1556 C CA . LEU A 1 201 ? -6.852 8.240 -24.298 1.00 41.38 201 LEU A CA 1
ATOM 1557 C C . LEU A 1 201 ? -5.537 8.992 -24.120 1.00 41.38 201 LEU A C 1
ATOM 1559 O O . LEU A 1 201 ? -5.374 9.737 -23.156 1.00 41.38 201 LEU A O 1
ATOM 1563 N N . GLN A 1 202 ? -4.575 8.751 -25.009 1.00 39.91 202 GLN A N 1
ATOM 1564 C CA . GLN A 1 202 ? -3.381 9.582 -25.085 1.00 39.91 202 GLN A CA 1
ATOM 1565 C C . GLN A 1 202 ? -3.853 11.021 -25.302 1.00 39.91 202 GLN A C 1
ATOM 1567 O O . GLN A 1 202 ? -4.426 11.336 -26.343 1.00 39.91 202 GLN A O 1
ATOM 1572 N N . THR A 1 203 ? -3.667 11.886 -24.309 1.00 33.41 203 THR A N 1
ATOM 1573 C CA . THR A 1 203 ? -3.965 13.308 -24.443 1.00 33.41 203 THR A CA 1
ATOM 1574 C C . THR A 1 203 ? -2.899 13.922 -25.344 1.00 33.41 203 THR A C 1
ATOM 1576 O O . THR A 1 203 ? -1.860 14.380 -24.873 1.00 33.41 203 THR A O 1
ATOM 1579 N N . SER A 1 204 ? -3.112 13.914 -26.658 1.00 34.94 204 SER A N 1
ATOM 1580 C CA . SER A 1 204 ? -2.374 14.795 -27.557 1.00 34.94 204 SER A CA 1
ATOM 1581 C C . SER A 1 204 ? -2.956 16.199 -27.405 1.00 34.94 204 SER A C 1
ATOM 1583 O O . SER A 1 204 ? -3.868 16.584 -28.134 1.00 34.94 204 SER A O 1
ATOM 1585 N N . SER A 1 205 ? -2.464 16.971 -26.435 1.00 38.50 205 SER A N 1
ATOM 1586 C CA . SER A 1 205 ? -2.668 18.419 -26.441 1.00 38.50 205 SER A CA 1
ATOM 1587 C C . SER A 1 205 ? -1.797 19.020 -27.546 1.00 38.50 205 SER A C 1
ATOM 1589 O O . SER A 1 205 ? -0.698 19.512 -27.298 1.00 38.50 205 SER A O 1
ATOM 1591 N N . SER A 1 206 ? -2.269 18.937 -28.786 1.00 37.78 206 SER A N 1
ATOM 1592 C CA . SER A 1 206 ? -1.816 19.804 -29.867 1.00 37.78 206 SER A CA 1
ATOM 1593 C C . SER A 1 206 ? -2.817 20.945 -29.950 1.00 37.78 206 SER A C 1
ATOM 1595 O O . SER A 1 206 ? -3.835 20.843 -30.625 1.00 37.78 206 SER A O 1
ATOM 1597 N N . THR A 1 207 ? -2.560 22.028 -29.220 1.00 33.34 207 THR A N 1
ATOM 1598 C CA . THR A 1 207 ? -3.177 23.319 -29.523 1.00 33.34 207 THR A CA 1
ATOM 1599 C C . THR A 1 207 ? -2.566 23.813 -30.831 1.00 33.34 207 THR A C 1
ATOM 1601 O O . THR A 1 207 ? -1.518 24.455 -30.822 1.00 33.34 207 THR A O 1
ATOM 1604 N N . SER A 1 208 ? -3.172 23.462 -31.965 1.00 35.19 208 SER A N 1
ATOM 1605 C CA . SER A 1 208 ? -2.956 24.187 -33.214 1.00 35.19 208 SER A CA 1
ATOM 1606 C C . SER A 1 208 ? -3.720 25.503 -33.108 1.00 35.19 208 SER A C 1
ATOM 1608 O O . SER A 1 208 ? -4.937 25.546 -33.279 1.00 35.19 208 SER A O 1
ATOM 1610 N N . SER A 1 209 ? -3.011 26.567 -32.747 1.00 34.09 209 SER A N 1
ATOM 1611 C CA . SER A 1 209 ? -3.466 27.933 -32.970 1.00 34.09 209 SER A CA 1
ATOM 1612 C C . SER A 1 209 ? -3.271 28.265 -34.451 1.00 34.09 209 SER A C 1
ATOM 1614 O O . SER A 1 209 ? -2.240 28.827 -34.811 1.00 34.09 209 SER A O 1
ATOM 1616 N N . ASP A 1 210 ? -4.233 27.894 -35.293 1.00 31.53 210 ASP A N 1
ATOM 1617 C CA . ASP A 1 210 ? -4.420 28.562 -36.582 1.00 31.53 210 ASP A CA 1
ATOM 1618 C C . ASP A 1 210 ? -5.536 29.587 -36.388 1.00 31.53 210 ASP A C 1
ATOM 1620 O O . ASP A 1 210 ? -6.724 29.268 -36.362 1.00 31.53 210 ASP A O 1
ATOM 1624 N N . SER A 1 211 ? -5.111 30.823 -36.144 1.00 32.06 211 SER A N 1
ATOM 1625 C CA . SER A 1 211 ? -5.966 32.001 -36.142 1.00 32.06 211 SER A CA 1
ATOM 1626 C C . SER A 1 211 ? -5.878 32.630 -37.530 1.00 32.06 211 SER A C 1
ATOM 1628 O O . SER A 1 211 ? -4.993 33.451 -37.763 1.00 32.06 211 SER A O 1
ATOM 1630 N N . ASP A 1 212 ? -6.779 32.263 -38.437 1.00 32.47 212 ASP A N 1
ATOM 1631 C CA . ASP A 1 212 ? -7.079 33.104 -39.599 1.00 32.47 212 ASP A CA 1
ATOM 1632 C C . ASP A 1 212 ? -8.128 34.153 -39.179 1.00 32.47 212 ASP A C 1
ATOM 1634 O O . ASP A 1 212 ? -9.168 33.786 -38.618 1.00 32.47 212 ASP A O 1
ATOM 1638 N N . PRO A 1 213 ? -7.882 35.460 -39.382 1.00 39.34 213 PRO A N 1
ATOM 1639 C CA . PRO A 1 213 ? -8.872 36.495 -39.110 1.00 39.34 213 PRO A CA 1
ATOM 1640 C C . PRO A 1 213 ? -9.898 36.574 -40.256 1.00 39.34 213 PRO A C 1
ATOM 1642 O O . PRO A 1 213 ? -9.500 36.516 -41.420 1.00 39.34 213 PRO A O 1
ATOM 1645 N N . PRO A 1 214 ? -11.204 36.749 -39.979 1.00 36.38 214 PRO A N 1
ATOM 1646 C CA . PRO A 1 214 ? -12.167 37.050 -41.027 1.00 36.38 214 PRO A CA 1
ATOM 1647 C C . PRO A 1 214 ? -12.112 38.539 -41.394 1.00 36.38 214 PRO A C 1
ATOM 1649 O O . PRO A 1 214 ? -12.089 39.412 -40.523 1.00 36.38 214 PRO A O 1
ATOM 1652 N N . GLU A 1 215 ? -12.087 38.798 -42.700 1.00 31.92 215 GLU A N 1
ATOM 1653 C CA . GLU A 1 215 ? -12.303 40.107 -43.315 1.00 31.92 215 GLU A CA 1
ATOM 1654 C C . GLU A 1 215 ? -13.693 40.658 -42.938 1.00 31.92 215 GLU A C 1
ATOM 1656 O O . GLU A 1 215 ? -14.682 39.923 -42.897 1.00 31.92 215 GLU A O 1
ATOM 1661 N N . LEU A 1 216 ? -13.738 41.957 -42.638 1.00 37.22 216 LEU A N 1
ATOM 1662 C CA . LEU A 1 216 ? -14.950 42.769 -42.533 1.00 37.22 216 LEU A CA 1
ATOM 1663 C C . LEU A 1 216 ? -15.224 43.414 -43.896 1.00 37.22 216 LEU A C 1
ATOM 1665 O O . LEU A 1 216 ? -14.264 43.767 -44.573 1.00 37.22 216 LEU A O 1
ATOM 1669 N N . ASP A 1 217 ? -16.506 43.529 -44.244 1.00 30.73 217 ASP A N 1
ATOM 1670 C CA . ASP A 1 217 ? -17.188 44.654 -44.923 1.00 30.73 217 ASP A CA 1
ATOM 1671 C C . ASP A 1 217 ? -18.604 44.133 -45.281 1.00 30.73 217 ASP A C 1
ATOM 1673 O O . ASP A 1 217 ? -18.752 43.107 -45.946 1.00 30.73 217 ASP A O 1
ATOM 1677 N N . ASP A 1 218 ? -19.629 44.526 -44.521 1.00 32.88 218 ASP A N 1
ATOM 1678 C CA . ASP A 1 218 ? -20.538 45.669 -44.754 1.00 32.88 218 ASP A CA 1
ATOM 1679 C C . ASP A 1 218 ? -21.644 45.354 -45.785 1.00 32.88 218 ASP A C 1
ATOM 1681 O O . ASP A 1 218 ? -21.368 45.066 -46.945 1.00 32.88 218 ASP A O 1
ATOM 1685 N N . ASP A 1 219 ? -22.900 45.323 -45.310 1.00 33.50 219 ASP A N 1
ATOM 1686 C CA . ASP A 1 219 ? -24.025 46.142 -45.810 1.00 33.50 219 ASP A CA 1
ATOM 1687 C C . ASP A 1 219 ? -25.413 45.588 -45.388 1.00 33.50 219 ASP A C 1
ATOM 1689 O O . ASP A 1 219 ? -25.783 44.447 -45.668 1.00 33.50 219 ASP A O 1
ATOM 1693 N N . ASP A 1 220 ? -26.158 46.469 -44.705 1.00 36.41 220 ASP A N 1
ATOM 1694 C CA . ASP A 1 220 ? -27.581 46.813 -44.880 1.00 36.41 220 ASP A CA 1
ATOM 1695 C C . ASP A 1 220 ? -28.719 45.762 -44.723 1.00 36.41 220 ASP A C 1
ATOM 1697 O O . ASP A 1 220 ? -28.936 44.875 -45.543 1.00 36.41 220 ASP A O 1
ATOM 1701 N N . ASP A 1 221 ? -29.574 45.967 -43.706 1.00 35.84 221 ASP A N 1
ATOM 1702 C CA . ASP A 1 221 ? -30.882 46.657 -43.852 1.00 35.84 221 ASP A CA 1
ATOM 1703 C C . ASP A 1 221 ? -32.036 46.119 -42.964 1.00 35.84 221 ASP A C 1
ATOM 1705 O O . ASP A 1 221 ? -32.318 44.928 -42.850 1.00 35.84 221 ASP A O 1
ATOM 1709 N N . ASP A 1 222 ? -32.719 47.105 -42.385 1.00 33.88 222 ASP A N 1
ATOM 1710 C CA . ASP A 1 222 ? -34.115 47.252 -41.972 1.00 33.88 222 ASP A CA 1
ATOM 1711 C C . ASP A 1 222 ? -34.887 46.267 -41.052 1.00 33.88 222 ASP A C 1
ATOM 1713 O O . ASP A 1 222 ? -35.454 45.249 -41.434 1.00 33.88 222 ASP A O 1
ATOM 1717 N N . SER A 1 223 ? -35.156 46.812 -39.855 1.00 36.41 223 SER A N 1
ATOM 1718 C CA . SER A 1 223 ? -36.498 47.221 -39.394 1.00 36.41 223 SER A CA 1
ATOM 1719 C C . SER A 1 223 ? -37.580 46.196 -38.986 1.00 36.41 223 SER A C 1
ATOM 1721 O O . SER A 1 223 ? -38.165 45.486 -39.794 1.00 36.41 223 SER A O 1
ATOM 1723 N N . ARG A 1 224 ? -38.056 46.441 -37.746 1.00 38.41 224 ARG A N 1
ATOM 1724 C CA . ARG A 1 224 ? -39.453 46.416 -37.232 1.00 38.41 224 ARG A CA 1
ATOM 1725 C C . ARG A 1 224 ? -39.967 45.186 -36.450 1.00 38.41 224 ARG A C 1
ATOM 1727 O O . ARG A 1 224 ? -40.552 44.266 -36.994 1.00 38.41 224 ARG A O 1
ATOM 1734 N N . ASN A 1 225 ? -40.001 45.410 -35.131 1.00 32.81 225 ASN A N 1
ATOM 1735 C CA . ASN A 1 225 ? -41.213 45.673 -34.329 1.00 32.81 225 ASN A CA 1
ATOM 1736 C C . ASN A 1 225 ? -42.005 44.504 -33.687 1.00 32.81 225 ASN A C 1
ATOM 1738 O O . ASN A 1 225 ? -42.430 43.563 -34.342 1.00 32.81 225 ASN A O 1
ATOM 1742 N N . LEU A 1 226 ? -42.353 44.767 -32.416 1.00 33.56 226 LEU A N 1
ATOM 1743 C CA . LEU A 1 226 ? -43.513 44.321 -31.620 1.00 33.56 226 LEU A CA 1
ATOM 1744 C C . LEU A 1 226 ? -43.505 42.967 -30.872 1.00 33.56 226 LEU A C 1
ATOM 1746 O O . LEU A 1 226 ? -43.851 41.918 -31.396 1.00 33.56 226 LEU A O 1
ATOM 1750 N N . GLN A 1 227 ? -43.374 43.135 -29.549 1.00 29.67 227 GLN A N 1
ATOM 1751 C CA . GLN A 1 227 ? -44.406 42.833 -28.541 1.00 29.67 227 GLN A CA 1
ATOM 1752 C C . GLN A 1 227 ? -44.385 41.467 -27.827 1.00 29.67 227 GLN A C 1
ATOM 1754 O O . GLN A 1 227 ? -44.787 40.443 -28.358 1.00 29.67 227 GLN A O 1
ATOM 1759 N N . ALA A 1 228 ? -44.047 41.571 -26.535 1.00 31.73 228 ALA A N 1
ATOM 1760 C CA . ALA A 1 228 ? -44.610 40.899 -25.359 1.00 31.73 228 ALA A CA 1
ATOM 1761 C C . ALA A 1 228 ? -44.929 39.394 -25.411 1.00 31.73 228 ALA A C 1
ATOM 1763 O O . ALA A 1 228 ? -45.858 38.964 -26.087 1.00 31.73 228 ALA A O 1
ATOM 1764 N N . ARG A 1 229 ? -44.361 38.660 -24.449 1.00 33.88 229 ARG A N 1
ATOM 1765 C CA . ARG A 1 229 ? -45.115 38.111 -23.305 1.00 33.88 229 ARG A CA 1
ATOM 1766 C C . ARG A 1 229 ? -44.158 37.422 -22.339 1.00 33.88 229 ARG A C 1
ATOM 1768 O O . ARG A 1 229 ? -43.402 36.539 -22.723 1.00 33.88 229 ARG A O 1
ATOM 1775 N N . ALA A 1 230 ? -44.196 37.878 -21.092 1.00 35.84 230 ALA A N 1
ATOM 1776 C CA . ALA A 1 230 ? -43.729 37.112 -19.955 1.00 35.84 230 ALA A CA 1
ATOM 1777 C C . ALA A 1 230 ? -44.755 36.003 -19.711 1.00 35.84 230 ALA A C 1
ATOM 1779 O O . ALA A 1 230 ? -45.928 36.317 -19.540 1.00 35.84 230 ALA A O 1
ATOM 1780 N N . ASP A 1 231 ? -44.310 34.751 -19.718 1.00 34.66 231 ASP A N 1
ATOM 1781 C CA . ASP A 1 231 ? -45.056 33.631 -19.156 1.00 34.66 231 ASP A CA 1
ATOM 1782 C C . ASP A 1 231 ? -44.064 32.709 -18.444 1.00 34.66 231 ASP A C 1
ATOM 1784 O O . ASP A 1 231 ? -43.156 32.125 -19.040 1.00 34.66 231 ASP A O 1
ATOM 1788 N N . GLU A 1 232 ? -44.248 32.650 -17.130 1.00 40.91 232 GLU A N 1
ATOM 1789 C CA . GLU A 1 232 ? -43.621 31.739 -16.189 1.00 40.91 232 GLU A CA 1
ATOM 1790 C C . GLU A 1 232 ? -43.850 30.287 -16.629 1.00 40.91 232 GLU A C 1
ATOM 1792 O O . GLU A 1 232 ? -44.986 29.846 -16.821 1.00 40.91 232 GLU A O 1
ATOM 1797 N N . LYS A 1 233 ? -42.771 29.508 -16.737 1.00 36.12 233 LYS A N 1
ATOM 1798 C CA . LYS A 1 233 ? -42.852 28.047 -16.715 1.00 36.12 233 LYS A CA 1
ATOM 1799 C C . LYS A 1 233 ? -41.840 27.491 -15.729 1.00 36.12 233 LYS A C 1
ATOM 1801 O O . LYS A 1 233 ? -40.636 27.527 -15.967 1.00 36.12 233 LYS A O 1
ATOM 1806 N N . ASN A 1 234 ? -42.400 26.975 -14.638 1.00 33.19 234 ASN A N 1
ATOM 1807 C CA . ASN A 1 234 ? -41.787 26.057 -13.691 1.00 33.19 234 ASN A CA 1
ATOM 1808 C C . ASN A 1 234 ? -40.930 25.023 -14.433 1.00 33.19 234 ASN A C 1
ATOM 1810 O O . ASN A 1 234 ? -41.444 24.267 -15.257 1.00 33.19 234 ASN A O 1
ATOM 1814 N N . HIS A 1 235 ? -39.631 25.012 -14.146 1.00 34.50 235 HIS A N 1
ATOM 1815 C CA . HIS A 1 235 ? -38.798 23.842 -14.380 1.00 34.50 235 HIS A CA 1
ATOM 1816 C C . HIS A 1 235 ? -38.894 22.991 -13.120 1.00 34.50 235 HIS A C 1
ATOM 1818 O O . HIS A 1 235 ? -38.325 23.338 -12.086 1.00 34.50 235 HIS A O 1
ATOM 1824 N N . ASP A 1 236 ? -39.664 21.912 -13.212 1.00 32.34 236 ASP A N 1
ATOM 1825 C CA . ASP A 1 236 ? -39.527 20.787 -12.304 1.00 32.34 236 ASP A CA 1
ATOM 1826 C C . ASP A 1 236 ? -38.076 20.299 -12.413 1.00 32.34 236 ASP A C 1
ATOM 1828 O O . ASP A 1 236 ? -37.629 19.877 -13.482 1.00 32.34 236 ASP A O 1
ATOM 1832 N N . GLU A 1 237 ? -37.315 20.430 -11.325 1.00 38.78 237 GLU A N 1
ATOM 1833 C CA . GLU A 1 237 ? -35.995 19.822 -11.203 1.00 38.78 237 GLU A CA 1
ATOM 1834 C C . GLU A 1 237 ? -36.167 18.303 -11.271 1.00 38.78 237 GLU A C 1
ATOM 1836 O O . GLU A 1 237 ? -36.493 17.631 -10.290 1.00 38.78 237 GLU A O 1
ATOM 1841 N N . GLU A 1 238 ? -35.961 17.753 -12.464 1.00 33.81 238 GLU A N 1
ATOM 1842 C CA . GLU A 1 238 ? -35.766 16.329 -12.667 1.00 33.81 238 GLU A CA 1
ATOM 1843 C C . GLU A 1 238 ? -34.448 15.959 -11.972 1.00 33.81 238 GLU A C 1
ATOM 1845 O O . GLU A 1 238 ? -33.354 16.070 -12.527 1.00 33.81 238 GLU A O 1
ATOM 1850 N N . VAL A 1 239 ? -34.541 15.583 -10.693 1.00 37.41 239 VAL A N 1
ATOM 1851 C CA . VAL A 1 239 ? -33.442 14.967 -9.954 1.00 37.41 239 VAL A CA 1
ATOM 1852 C C . VAL A 1 239 ? -33.082 13.702 -10.718 1.00 37.41 239 VAL A C 1
ATOM 1854 O O . VAL A 1 239 ? -33.749 12.674 -10.591 1.00 37.41 239 VAL A O 1
ATOM 1857 N N . SER A 1 240 ? -32.038 13.784 -11.547 1.00 34.78 240 SER A N 1
ATOM 1858 C CA . SER A 1 240 ? -31.499 12.619 -12.227 1.00 34.78 240 SER A CA 1
ATOM 1859 C C . SER A 1 240 ? -31.127 11.623 -11.137 1.00 34.78 240 SER A C 1
ATOM 1861 O O . SER A 1 240 ? -30.221 11.871 -10.334 1.00 34.78 240 SER A O 1
ATOM 1863 N N . VAL A 1 241 ? -31.866 10.521 -11.068 1.00 42.12 241 VAL A N 1
ATOM 1864 C CA . VAL A 1 241 ? -31.530 9.377 -10.233 1.00 42.12 241 VAL A CA 1
ATOM 1865 C C . VAL A 1 241 ? -30.195 8.868 -10.766 1.00 42.12 241 VAL A C 1
ATOM 1867 O O . VAL A 1 241 ? -30.150 8.137 -11.753 1.00 42.12 241 VAL A O 1
ATOM 1870 N N . LEU A 1 242 ? -29.097 9.346 -10.173 1.00 43.12 242 LEU A N 1
ATOM 1871 C CA . LEU A 1 242 ? -27.743 8.917 -10.496 1.00 43.12 242 LEU A CA 1
ATOM 1872 C C . LEU A 1 242 ? -27.729 7.394 -10.393 1.00 43.12 242 LEU A C 1
ATOM 1874 O O . LEU A 1 242 ? -27.975 6.835 -9.320 1.00 43.12 242 LEU A O 1
ATOM 1878 N N . ALA A 1 243 ? -27.502 6.731 -11.527 1.00 45.31 243 ALA A N 1
ATOM 1879 C CA . ALA A 1 243 ? -27.361 5.287 -11.579 1.00 45.31 243 ALA A CA 1
ATOM 1880 C C . ALA A 1 243 ? -26.372 4.841 -10.484 1.00 45.31 243 ALA A C 1
ATOM 1882 O O . ALA A 1 243 ? -25.369 5.529 -10.259 1.00 45.31 243 ALA A O 1
ATOM 1883 N N . PRO A 1 244 ? -26.636 3.729 -9.773 1.00 42.53 244 PRO A N 1
ATOM 1884 C CA . PRO A 1 244 ? -25.747 3.282 -8.712 1.00 42.53 244 PRO A CA 1
ATOM 1885 C C . PRO A 1 244 ? -24.329 3.131 -9.282 1.00 42.53 244 PRO A C 1
ATOM 1887 O O . PRO A 1 244 ? -24.177 2.513 -10.339 1.00 42.53 244 PRO A O 1
ATOM 1890 N N . PRO A 1 245 ? -23.294 3.688 -8.629 1.00 47.03 245 PRO A N 1
ATOM 1891 C CA . PRO A 1 245 ? -21.942 3.652 -9.161 1.00 47.03 245 PRO A CA 1
ATOM 1892 C C . PRO A 1 245 ? -21.484 2.198 -9.282 1.00 47.03 245 PRO A C 1
ATOM 1894 O O . PRO A 1 245 ? -21.294 1.487 -8.290 1.00 47.03 245 PRO A O 1
ATOM 1897 N N . THR A 1 246 ? -21.345 1.734 -10.520 1.00 60.12 246 THR A N 1
ATOM 1898 C CA . THR A 1 246 ? -20.903 0.378 -10.835 1.00 60.12 246 THR A CA 1
ATOM 1899 C C . THR A 1 246 ? -19.433 0.212 -10.458 1.00 60.12 246 THR A C 1
ATOM 1901 O O . THR A 1 246 ? -18.636 1.137 -10.568 1.00 60.12 246 THR A O 1
ATOM 1904 N N . PHE A 1 247 ? -19.041 -0.967 -9.967 1.00 74.31 247 PHE A N 1
ATOM 1905 C CA . PHE A 1 247 ? -17.624 -1.336 -9.892 1.00 74.31 247 PHE A CA 1
ATOM 1906 C C . PHE A 1 247 ? -16.997 -1.214 -11.282 1.00 74.31 247 PHE A C 1
ATOM 1908 O O . PHE A 1 247 ? -17.439 -1.882 -12.219 1.00 74.31 247 PHE A O 1
ATOM 1915 N N . GLU A 1 248 ? -15.987 -0.359 -11.412 1.00 80.06 248 GLU A N 1
ATOM 1916 C CA . GLU A 1 248 ? -15.308 -0.159 -12.678 1.00 80.06 248 GLU A CA 1
ATOM 1917 C C . GLU A 1 248 ? -14.199 -1.200 -12.801 1.00 80.06 248 GLU A C 1
ATOM 1919 O O . GLU A 1 248 ? -13.078 -1.016 -12.323 1.00 80.06 248 GLU A O 1
ATOM 1924 N N . ARG A 1 249 ? -14.542 -2.335 -13.414 1.00 73.56 249 ARG A N 1
ATOM 1925 C CA . ARG A 1 249 ? -13.678 -3.522 -13.495 1.00 73.56 249 ARG A CA 1
ATOM 1926 C C . ARG A 1 249 ? -12.287 -3.240 -14.070 1.00 73.56 249 ARG A C 1
ATOM 1928 O O . ARG A 1 249 ? -11.326 -3.882 -13.656 1.00 73.56 249 ARG A O 1
ATOM 1935 N N . ASP A 1 250 ? -12.199 -2.279 -14.985 1.00 78.69 250 ASP A N 1
ATOM 1936 C CA . ASP A 1 250 ? -10.967 -1.928 -15.695 1.00 78.69 250 ASP A CA 1
ATOM 1937 C C . ASP A 1 250 ? -10.184 -0.777 -15.031 1.00 78.69 250 ASP A C 1
ATOM 1939 O O . ASP A 1 250 ? -9.113 -0.405 -15.514 1.00 78.69 250 ASP A O 1
ATOM 1943 N N . GLY A 1 251 ? -10.702 -0.213 -13.934 1.00 89.94 251 GLY A N 1
ATOM 1944 C CA . GLY A 1 251 ? -10.046 0.841 -13.163 1.00 89.94 251 GLY A CA 1
ATOM 1945 C C . GLY A 1 251 ? -8.997 0.317 -12.174 1.00 89.94 251 GLY A C 1
ATOM 1946 O O . GLY A 1 251 ? -8.906 -0.877 -11.865 1.00 89.94 251 GLY A O 1
ATOM 1947 N N . GLY A 1 252 ? -8.183 1.237 -11.660 1.00 95.44 252 GLY A N 1
ATOM 1948 C CA . GLY A 1 252 ? -7.227 0.976 -10.589 1.00 95.44 252 GLY A CA 1
ATOM 1949 C C . GLY A 1 252 ? -7.911 0.682 -9.251 1.00 95.44 252 GLY A C 1
ATOM 1950 O O . GLY A 1 252 ? -9.081 1.010 -9.050 1.00 95.44 252 GLY A O 1
ATOM 1951 N N . LEU A 1 253 ? -7.172 0.053 -8.333 1.00 97.38 253 LEU A N 1
ATOM 1952 C CA . LEU A 1 253 ? -7.642 -0.270 -6.983 1.00 97.38 253 LEU A CA 1
ATOM 1953 C C . LEU A 1 253 ? -6.634 0.136 -5.916 1.00 97.38 253 LEU A C 1
ATOM 1955 O O . LEU A 1 253 ? -5.429 -0.013 -6.105 1.00 97.38 253 LEU A O 1
ATOM 1959 N N . ILE A 1 254 ? -7.134 0.535 -4.750 1.00 98.62 254 ILE A N 1
ATOM 1960 C CA . ILE A 1 254 ? -6.330 0.612 -3.527 1.00 98.62 254 ILE A CA 1
ATOM 1961 C C . ILE A 1 254 ? -6.596 -0.653 -2.716 1.00 98.62 254 ILE A C 1
ATOM 1963 O O . ILE A 1 254 ? -7.744 -0.977 -2.412 1.00 98.62 254 ILE A O 1
ATOM 1967 N N . ILE A 1 255 ? -5.538 -1.372 -2.360 1.00 98.75 255 ILE A N 1
ATOM 1968 C CA . ILE A 1 255 ? -5.590 -2.546 -1.502 1.00 98.75 255 ILE A CA 1
ATOM 1969 C C . ILE A 1 255 ? -4.933 -2.216 -0.172 1.00 98.75 255 ILE A C 1
ATOM 1971 O O . ILE A 1 255 ? -3.755 -1.870 -0.121 1.00 98.75 255 ILE A O 1
ATOM 1975 N N . ILE A 1 256 ? -5.693 -2.375 0.904 1.00 98.81 256 ILE A N 1
ATOM 1976 C CA . ILE A 1 256 ? -5.216 -2.184 2.270 1.00 98.81 256 ILE A CA 1
ATOM 1977 C C . ILE A 1 256 ? -5.223 -3.533 2.969 1.00 98.81 256 ILE A C 1
ATOM 1979 O O . ILE A 1 256 ? -6.233 -4.234 2.944 1.00 98.81 256 ILE A O 1
ATOM 1983 N N . LYS A 1 257 ? -4.110 -3.891 3.608 1.00 98.62 257 LYS A N 1
ATOM 1984 C CA . LYS A 1 257 ? -4.020 -5.057 4.485 1.00 98.62 257 LYS A CA 1
ATOM 1985 C C . LYS A 1 257 ? -3.510 -4.636 5.858 1.00 98.62 257 LYS A C 1
ATOM 1987 O O . LYS A 1 257 ? -2.313 -4.432 6.030 1.00 98.62 257 LYS A O 1
ATOM 1992 N N . GLU A 1 258 ? -4.411 -4.534 6.825 1.00 98.38 258 GLU A N 1
ATOM 1993 C CA . GLU A 1 258 ? -4.116 -3.915 8.121 1.00 98.38 258 GLU A CA 1
ATOM 1994 C C . GLU A 1 258 ? -4.634 -4.717 9.311 1.00 98.38 258 GLU A C 1
ATOM 1996 O O . GLU A 1 258 ? -5.573 -5.513 9.187 1.00 98.38 258 GLU A O 1
ATOM 2001 N N . ASN A 1 259 ? -4.002 -4.480 10.461 1.00 98.31 259 ASN A N 1
ATOM 2002 C CA . ASN A 1 259 ? -4.475 -4.963 11.755 1.00 98.31 259 ASN A CA 1
ATOM 2003 C C . ASN A 1 259 ? -5.773 -4.241 12.134 1.00 98.31 259 ASN A C 1
ATOM 2005 O O . ASN A 1 259 ? -5.937 -3.051 11.868 1.00 98.31 259 ASN A O 1
ATOM 2009 N N . ILE A 1 260 ? -6.685 -4.968 12.773 1.00 98.06 260 ILE A N 1
ATOM 2010 C CA . ILE A 1 260 ? -7.996 -4.479 13.185 1.00 98.06 260 ILE A CA 1
ATOM 2011 C C . ILE A 1 260 ? -8.125 -4.599 14.693 1.00 98.06 260 ILE A C 1
ATOM 2013 O O . ILE A 1 260 ? -8.100 -5.701 15.247 1.00 98.06 260 ILE A O 1
ATOM 2017 N N . PHE A 1 261 ? -8.307 -3.452 15.336 1.00 97.62 261 PHE A N 1
ATOM 2018 C CA . PHE A 1 261 ? -8.602 -3.375 16.756 1.00 97.62 261 PHE A CA 1
ATOM 2019 C C . PHE A 1 261 ? -10.068 -3.730 17.019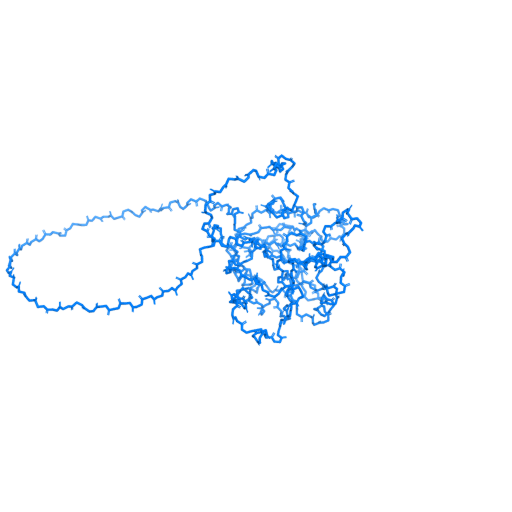 1.00 97.62 261 PHE A C 1
ATOM 2021 O O . PHE A 1 261 ? -10.966 -3.296 16.297 1.00 97.62 261 PHE A O 1
ATOM 2028 N N . VAL A 1 262 ? -10.307 -4.515 18.068 1.00 95.81 262 VAL A N 1
ATOM 2029 C CA . VAL A 1 262 ? -11.646 -4.854 18.559 1.00 95.81 262 VAL A CA 1
ATOM 2030 C C . VAL A 1 262 ? -11.674 -4.510 20.042 1.00 95.81 262 VAL A C 1
ATOM 2032 O O . VAL A 1 262 ? -10.984 -5.143 20.839 1.00 95.81 262 VAL A O 1
ATOM 2035 N N . SER A 1 263 ? -12.446 -3.486 20.405 1.00 94.81 263 SER A N 1
ATOM 2036 C CA . SER A 1 263 ? -12.619 -3.101 21.806 1.00 94.81 263 SER A CA 1
ATOM 2037 C C . SER A 1 263 ? -13.471 -4.137 22.540 1.00 94.81 263 SER A C 1
ATOM 2039 O O . SER A 1 263 ? -14.441 -4.653 21.991 1.00 94.81 263 SER A O 1
ATOM 2041 N N . GLN A 1 264 ? -13.139 -4.420 23.802 1.00 94.25 264 GLN A N 1
ATOM 2042 C CA . GLN A 1 264 ? -13.944 -5.318 24.637 1.00 94.25 264 GLN A CA 1
ATOM 2043 C C . GLN A 1 264 ? -15.271 -4.681 25.067 1.00 94.25 264 GLN A C 1
ATOM 2045 O O . GLN A 1 264 ? -16.266 -5.387 25.204 1.00 94.25 264 GLN A O 1
ATOM 2050 N N . SER A 1 265 ? -15.294 -3.363 25.288 1.00 95.62 265 SER A N 1
ATOM 2051 C CA . SER A 1 265 ? -16.497 -2.645 25.724 1.00 95.62 265 SER A CA 1
ATOM 2052 C C . SER A 1 265 ? -17.401 -2.224 24.568 1.00 95.62 265 SER A C 1
ATOM 2054 O O . SER A 1 265 ? -18.586 -1.996 24.789 1.00 95.62 265 SER A O 1
ATOM 2056 N N . ASP A 1 266 ? -16.848 -2.106 23.358 1.00 95.50 266 ASP A N 1
ATOM 2057 C CA . ASP A 1 266 ? -17.565 -1.649 22.165 1.00 95.50 266 ASP A CA 1
ATOM 2058 C C . ASP A 1 266 ? -16.984 -2.282 20.878 1.00 95.50 266 ASP A C 1
ATOM 2060 O O . ASP A 1 266 ? -16.221 -1.638 20.148 1.00 95.50 266 ASP A O 1
ATOM 2064 N N . PRO A 1 267 ? -17.277 -3.573 20.615 1.00 92.88 267 PRO A N 1
ATOM 2065 C CA . PRO A 1 267 ? -16.652 -4.335 19.527 1.00 92.88 267 PRO A CA 1
ATOM 2066 C C . PRO A 1 267 ? -16.929 -3.796 18.119 1.00 92.88 267 PRO A C 1
ATOM 2068 O O . PRO A 1 267 ? -16.112 -4.005 17.221 1.00 92.88 267 PRO A O 1
ATOM 2071 N N . ASP A 1 268 ? -18.060 -3.111 17.939 1.00 93.25 268 ASP A N 1
ATOM 2072 C CA . ASP A 1 268 ? -18.526 -2.579 16.652 1.00 93.25 268 ASP A CA 1
ATOM 2073 C C . ASP A 1 268 ? -18.323 -1.057 16.528 1.00 93.25 268 ASP A C 1
ATOM 2075 O O . ASP A 1 268 ? -18.674 -0.453 15.512 1.00 93.25 268 ASP A O 1
ATOM 2079 N N . GLY A 1 269 ? -17.746 -0.426 17.552 1.00 95.69 269 GLY A N 1
ATOM 2080 C CA . GLY A 1 269 ? -17.546 1.014 17.596 1.00 95.69 269 GLY A CA 1
ATOM 2081 C C . GLY A 1 269 ? -16.372 1.528 16.774 1.00 95.69 269 GLY A C 1
ATOM 2082 O O . GLY A 1 269 ? -15.433 0.808 16.427 1.00 95.69 269 GLY A O 1
ATOM 2083 N N . ASP A 1 270 ? -16.409 2.834 16.521 1.00 97.44 270 ASP A N 1
ATOM 2084 C CA . ASP A 1 270 ? -15.340 3.602 15.884 1.00 97.44 270 ASP A CA 1
ATOM 2085 C C . ASP A 1 270 ? -14.239 3.919 16.902 1.00 97.44 270 ASP A C 1
ATOM 2087 O O . ASP A 1 270 ? -14.197 4.988 17.505 1.00 97.44 270 ASP A O 1
ATOM 2091 N N . ASN A 1 271 ? -13.380 2.929 17.132 1.00 96.31 271 ASN A N 1
ATOM 2092 C CA . ASN A 1 271 ? -12.349 2.965 18.161 1.00 96.31 271 ASN A CA 1
ATOM 2093 C C . ASN A 1 271 ? -10.949 2.735 17.575 1.00 96.31 271 ASN A C 1
ATOM 2095 O O . ASN A 1 271 ? -10.783 2.202 16.475 1.00 96.31 271 ASN A O 1
ATOM 2099 N N . PHE A 1 272 ? -9.919 3.070 18.344 1.00 97.06 272 PHE A N 1
ATOM 2100 C CA . PHE A 1 272 ? -8.529 2.764 18.020 1.00 97.06 272 PHE A CA 1
ATOM 2101 C C . PHE A 1 272 ? -7.738 2.447 19.289 1.00 97.06 272 PHE A C 1
ATOM 2103 O O . PHE A 1 272 ? -8.132 2.823 20.394 1.00 97.06 272 PHE A O 1
ATOM 2110 N N . LEU A 1 273 ? -6.600 1.782 19.114 1.00 97.44 273 LEU A N 1
ATOM 2111 C CA . LEU A 1 273 ? -5.588 1.604 20.145 1.00 97.44 273 LEU A CA 1
ATOM 2112 C C . LEU A 1 273 ? -4.298 2.290 19.698 1.00 97.44 273 LEU A C 1
ATOM 2114 O O . LEU A 1 273 ? -3.826 2.044 18.590 1.00 97.44 273 LEU A O 1
ATOM 2118 N N . PHE A 1 274 ? -3.744 3.143 20.559 1.00 97.94 274 PHE A N 1
ATOM 2119 C CA . PHE A 1 274 ? -2.439 3.758 20.339 1.00 97.94 274 PHE A CA 1
ATOM 2120 C C . PHE A 1 274 ? -1.345 2.920 20.995 1.00 97.94 274 PHE A C 1
ATOM 2122 O O . PHE A 1 274 ? -1.382 2.694 22.209 1.00 97.94 274 PHE A O 1
ATOM 2129 N N . ASP A 1 275 ? -0.375 2.498 20.194 1.00 97.38 275 ASP A N 1
ATOM 2130 C CA . ASP A 1 275 ? 0.839 1.851 20.664 1.00 97.38 275 ASP A CA 1
ATOM 2131 C C . ASP A 1 275 ? 1.939 2.904 20.857 1.00 97.38 275 ASP A C 1
ATOM 2133 O O . ASP A 1 275 ? 2.261 3.685 19.962 1.00 97.38 275 ASP A O 1
ATOM 2137 N N . LYS A 1 276 ? 2.496 2.954 22.068 1.00 97.19 276 LYS A N 1
ATOM 2138 C CA . LYS A 1 276 ? 3.528 3.928 22.445 1.00 97.19 276 LYS A CA 1
ATOM 2139 C C . LYS A 1 276 ? 4.931 3.492 22.035 1.00 97.19 276 LYS A C 1
ATOM 2141 O O . LYS A 1 276 ? 5.813 4.346 21.992 1.00 97.19 276 LYS A O 1
ATOM 2146 N N . GLU A 1 277 ? 5.156 2.201 21.806 1.00 96.75 277 GLU A N 1
ATOM 2147 C CA . GLU A 1 277 ? 6.476 1.661 21.483 1.00 96.75 277 GLU A CA 1
ATOM 2148 C C . GLU A 1 277 ? 6.874 2.025 20.052 1.00 96.75 277 GLU A C 1
ATOM 2150 O O . GLU A 1 277 ? 7.981 2.514 19.825 1.00 96.75 277 GLU A O 1
ATOM 2155 N N . ASP A 1 278 ? 5.947 1.877 19.104 1.00 94.12 278 ASP A N 1
ATOM 2156 C CA . ASP A 1 278 ? 6.163 2.203 17.690 1.00 94.12 278 ASP A CA 1
ATOM 2157 C C . ASP A 1 278 ? 5.423 3.470 17.222 1.00 94.12 278 ASP A C 1
ATOM 2159 O O . ASP A 1 278 ? 5.560 3.880 16.066 1.00 94.12 278 ASP A O 1
ATOM 2163 N N . SER A 1 279 ? 4.695 4.133 18.130 1.00 96.88 279 SER A N 1
ATOM 2164 C CA . SER A 1 279 ? 3.927 5.354 17.854 1.00 96.88 279 SER A CA 1
ATOM 2165 C C . SER A 1 279 ? 2.940 5.169 16.697 1.00 96.88 279 SER A C 1
ATOM 2167 O O . SER A 1 279 ? 2.875 5.992 15.779 1.00 96.88 279 SER A O 1
ATOM 2169 N N . SER A 1 280 ? 2.180 4.075 16.732 1.00 97.88 280 SER A N 1
ATOM 2170 C CA . SER A 1 280 ? 1.198 3.720 15.709 1.00 97.88 280 SER A CA 1
ATOM 2171 C C . SER A 1 280 ? -0.226 3.591 16.262 1.00 97.88 280 SER A C 1
ATOM 2173 O O . SER A 1 280 ? -0.465 3.407 17.458 1.00 97.88 280 SER A O 1
ATOM 2175 N N . LEU A 1 281 ? -1.208 3.706 15.367 1.00 98.12 281 LEU A N 1
ATOM 2176 C CA . LEU A 1 281 ? -2.624 3.481 15.635 1.00 98.12 281 LEU A CA 1
ATOM 2177 C C . LEU A 1 281 ? -3.076 2.151 15.028 1.00 98.12 281 LEU A C 1
ATOM 2179 O O . LEU A 1 281 ? -3.053 1.973 13.809 1.00 98.12 281 LEU A O 1
ATOM 2183 N N . THR A 1 282 ? -3.608 1.255 15.858 1.00 98.44 282 THR A N 1
ATOM 2184 C CA . THR A 1 282 ? -4.396 0.112 15.381 1.00 98.44 282 THR A CA 1
ATOM 2185 C C . THR A 1 282 ? -5.872 0.492 15.406 1.00 98.44 282 THR A C 1
ATOM 2187 O O . THR A 1 282 ? -6.465 0.673 16.469 1.00 98.44 282 THR A O 1
ATOM 2190 N N . ARG A 1 283 ? -6.475 0.649 14.227 1.00 98.50 283 ARG A N 1
ATOM 2191 C CA . ARG A 1 283 ? -7.852 1.138 14.066 1.00 98.50 283 ARG A CA 1
ATOM 2192 C C . ARG A 1 283 ? -8.873 0.009 14.061 1.00 98.50 283 ARG A C 1
ATOM 2194 O O . ARG A 1 283 ? -8.588 -1.106 13.621 1.00 98.50 283 ARG A O 1
ATOM 2201 N N . SER A 1 284 ? -10.085 0.312 14.508 1.00 98.38 284 SER A N 1
ATOM 2202 C CA . SER A 1 284 ? -11.233 -0.575 14.349 1.00 98.38 284 SER A CA 1
ATOM 2203 C C . SER A 1 284 ? -11.663 -0.685 12.886 1.00 98.38 284 SER A C 1
ATOM 2205 O O . SER A 1 284 ? -11.322 0.142 12.032 1.00 98.38 284 SER A O 1
ATOM 2207 N N . HIS A 1 285 ? -12.466 -1.707 12.591 1.00 98.06 285 HIS A N 1
ATOM 2208 C CA . HIS A 1 285 ? -13.095 -1.837 11.281 1.00 98.06 285 HIS A CA 1
ATOM 2209 C C . HIS A 1 285 ? -13.967 -0.614 10.951 1.00 98.06 285 HIS A C 1
ATOM 2211 O O . HIS A 1 285 ? -13.893 -0.095 9.837 1.00 98.06 285 HIS A O 1
ATOM 2217 N N . GLN A 1 286 ? -14.729 -0.118 11.930 1.00 98.31 286 GLN A N 1
ATOM 2218 C CA . GLN A 1 286 ? -15.627 1.018 11.754 1.00 98.31 286 GLN A CA 1
ATOM 2219 C C . GLN A 1 286 ? -14.867 2.322 11.461 1.00 98.31 286 GLN A C 1
ATOM 2221 O O . GLN A 1 286 ? -15.272 3.072 10.569 1.00 98.31 286 GLN A O 1
ATOM 2226 N N . SER A 1 287 ? -13.719 2.548 12.112 1.00 98.56 287 SER A N 1
ATOM 2227 C CA . SER A 1 287 ? -12.839 3.688 11.814 1.00 98.56 287 SER A CA 1
ATOM 2228 C C . SER A 1 287 ? -12.338 3.658 10.369 1.00 98.56 287 SER A C 1
ATOM 2230 O O . SER A 1 287 ? -12.400 4.670 9.673 1.00 98.56 287 SER A O 1
ATOM 2232 N N . PHE A 1 288 ? -11.909 2.491 9.870 1.00 98.69 288 PHE A N 1
ATOM 2233 C CA . PHE A 1 288 ? -11.512 2.351 8.465 1.00 98.69 288 PHE A CA 1
ATOM 2234 C C . PHE A 1 288 ? -12.666 2.663 7.505 1.00 98.69 288 PHE A C 1
ATOM 2236 O O . PHE A 1 288 ? -12.468 3.408 6.549 1.00 98.69 288 PHE A O 1
ATOM 2243 N N . LEU A 1 289 ? -13.882 2.167 7.767 1.00 98.62 289 LEU A N 1
ATOM 2244 C CA . LEU A 1 289 ? -15.047 2.473 6.926 1.00 98.62 289 LEU A CA 1
ATOM 2245 C C . LEU A 1 289 ? -15.374 3.973 6.897 1.00 98.62 289 LEU A C 1
ATOM 2247 O O . LEU A 1 289 ? -15.663 4.512 5.824 1.00 98.62 289 LEU A O 1
ATOM 2251 N N . ARG A 1 290 ? -15.294 4.665 8.044 1.00 98.62 290 ARG A N 1
ATOM 2252 C CA . ARG A 1 290 ? -15.443 6.129 8.105 1.00 98.62 290 ARG A CA 1
ATOM 2253 C C . ARG A 1 290 ? -14.382 6.825 7.256 1.00 98.62 290 ARG A C 1
ATOM 2255 O O . ARG A 1 290 ? -14.729 7.693 6.457 1.00 98.62 290 ARG A O 1
ATOM 2262 N N . ILE A 1 291 ? -13.119 6.439 7.407 1.00 98.88 291 ILE A N 1
ATOM 2263 C CA . ILE A 1 291 ? -11.986 7.032 6.686 1.00 98.88 291 ILE A CA 1
ATOM 2264 C C . ILE A 1 291 ? -12.127 6.824 5.175 1.00 98.88 291 ILE A C 1
ATOM 2266 O O . ILE A 1 291 ? -11.973 7.773 4.409 1.00 98.88 291 ILE A O 1
ATOM 2270 N N . PHE A 1 292 ? -12.505 5.622 4.726 1.00 98.75 292 PHE A N 1
ATOM 2271 C CA . PHE A 1 292 ? -12.742 5.350 3.304 1.00 98.75 292 PHE A CA 1
ATOM 2272 C C . PHE A 1 292 ? -13.849 6.248 2.749 1.00 98.75 292 PHE A C 1
ATOM 2274 O O . PHE A 1 292 ? -13.666 6.880 1.710 1.00 98.75 292 PHE A O 1
ATOM 2281 N N . LYS A 1 293 ? -14.958 6.387 3.486 1.00 98.50 293 LYS A N 1
ATOM 2282 C CA . LYS A 1 293 ? -16.055 7.289 3.117 1.00 98.50 293 LYS A CA 1
ATOM 2283 C C . LYS A 1 293 ? -15.593 8.748 3.028 1.00 98.50 293 LYS A C 1
ATOM 2285 O O . LYS A 1 293 ? -15.943 9.430 2.070 1.00 98.50 293 LYS A O 1
ATOM 2290 N N . GLN A 1 294 ? -14.798 9.225 3.987 1.00 98.69 294 GLN A N 1
ATOM 2291 C CA . GLN A 1 294 ? -14.247 10.590 3.994 1.00 98.69 294 GLN A CA 1
ATOM 2292 C C . GLN A 1 294 ? -13.254 10.839 2.847 1.00 98.69 294 GLN A C 1
ATOM 2294 O O . GLN A 1 294 ? -13.191 11.948 2.315 1.00 98.69 294 GLN A O 1
ATOM 2299 N N . ALA A 1 295 ? -12.523 9.808 2.421 1.00 98.62 295 ALA A N 1
ATOM 2300 C CA . ALA A 1 295 ? -11.663 9.845 1.239 1.00 98.62 295 ALA A CA 1
ATOM 2301 C C . ALA A 1 295 ? -12.442 9.713 -0.087 1.00 98.62 295 ALA A C 1
ATOM 2303 O O . ALA A 1 295 ? -11.849 9.745 -1.164 1.00 98.62 295 ALA A O 1
ATOM 2304 N N . GLY A 1 296 ? -13.770 9.554 -0.034 1.00 98.00 296 GLY A N 1
ATOM 2305 C CA . GLY A 1 296 ? -14.608 9.339 -1.212 1.00 98.00 296 GLY A CA 1
ATOM 2306 C C . GLY A 1 296 ? -14.354 7.995 -1.898 1.00 98.00 296 GLY A C 1
ATOM 2307 O O . GLY A 1 296 ? -14.589 7.884 -3.100 1.00 98.00 296 GLY A O 1
ATOM 2308 N N . LEU A 1 297 ? -13.845 7.004 -1.167 1.00 97.88 297 LEU A N 1
ATOM 2309 C CA . LEU A 1 297 ? -13.581 5.651 -1.645 1.00 97.88 297 LEU A CA 1
ATOM 2310 C C . LEU A 1 297 ? -14.730 4.716 -1.273 1.00 97.88 297 LEU A C 1
ATOM 2312 O O . LEU A 1 297 ? -15.296 4.784 -0.179 1.00 97.88 297 LEU A O 1
ATOM 2316 N N . ARG A 1 298 ? -15.039 3.786 -2.169 1.00 94.50 298 ARG A N 1
ATOM 2317 C CA . ARG A 1 298 ? -16.025 2.731 -1.959 1.00 94.50 298 ARG A CA 1
ATOM 2318 C C . ARG A 1 298 ? -15.331 1.410 -1.671 1.00 94.50 298 ARG A C 1
ATOM 2320 O O . ARG A 1 298 ? -14.372 1.033 -2.337 1.00 94.50 298 ARG A O 1
ATOM 2327 N N . LEU A 1 299 ? -15.873 0.662 -0.714 1.00 97.38 299 LEU A N 1
ATOM 2328 C CA . LEU A 1 299 ? -15.443 -0.704 -0.445 1.00 97.38 299 LEU A CA 1
ATOM 2329 C C . LEU A 1 299 ? -15.970 -1.654 -1.527 1.00 97.38 299 LEU A C 1
ATOM 2331 O O . LEU A 1 299 ? -17.173 -1.874 -1.639 1.00 97.38 299 LEU A O 1
ATOM 2335 N N . ILE A 1 300 ? -15.059 -2.225 -2.311 1.00 95.94 300 ILE A N 1
ATOM 2336 C CA . ILE A 1 300 ? -15.360 -3.207 -3.360 1.00 95.94 300 ILE A CA 1
ATOM 2337 C C . ILE A 1 300 ? -15.383 -4.618 -2.789 1.00 95.94 300 ILE A C 1
ATOM 2339 O O . ILE A 1 300 ? -16.272 -5.413 -3.089 1.00 95.94 300 ILE A O 1
ATOM 2343 N N . LYS A 1 301 ? -14.378 -4.947 -1.975 1.00 96.44 301 LYS A N 1
ATOM 2344 C CA . LYS A 1 301 ? -14.244 -6.267 -1.365 1.00 96.44 301 LYS A CA 1
ATOM 2345 C C . LYS A 1 301 ? -13.526 -6.167 -0.032 1.00 96.44 301 LYS A C 1
ATOM 2347 O O . LYS A 1 301 ? -12.548 -5.439 0.094 1.00 96.44 301 LYS A O 1
ATOM 2352 N N . GLN A 1 302 ? -13.972 -6.964 0.929 1.00 97.06 302 GLN A N 1
ATOM 2353 C CA . GLN A 1 302 ? -13.305 -7.160 2.208 1.00 97.06 302 GLN A CA 1
ATOM 2354 C C . GLN A 1 302 ? -13.092 -8.646 2.458 1.00 97.06 302 GLN A C 1
ATOM 2356 O O . GLN A 1 302 ? -13.945 -9.468 2.123 1.00 97.06 302 GLN A O 1
ATOM 2361 N N . GLU A 1 303 ? -11.966 -8.996 3.074 1.00 97.19 303 GLU A N 1
ATOM 2362 C CA . GLU A 1 303 ? -11.717 -10.366 3.505 1.00 97.19 303 GLU A CA 1
ATOM 2363 C C . GLU A 1 303 ? -10.833 -10.425 4.749 1.00 97.19 303 GLU A C 1
ATOM 2365 O O . GLU A 1 303 ? -9.886 -9.660 4.886 1.00 97.19 303 GLU A O 1
ATOM 2370 N N . ILE A 1 304 ? -11.109 -11.367 5.649 1.00 96.56 304 ILE A N 1
ATOM 2371 C CA . ILE A 1 304 ? -10.273 -11.605 6.829 1.00 96.56 304 ILE A CA 1
ATOM 2372 C C . ILE A 1 304 ? -9.108 -12.526 6.443 1.00 96.56 304 ILE A C 1
ATOM 2374 O O . ILE A 1 304 ? -9.301 -13.602 5.865 1.00 96.56 304 ILE A O 1
ATOM 2378 N N . GLN A 1 305 ? -7.886 -12.148 6.813 1.00 96.00 305 GLN A N 1
ATOM 2379 C CA . GLN A 1 305 ? -6.730 -13.035 6.760 1.00 96.00 305 GLN A CA 1
ATOM 2380 C C . GLN A 1 305 ? -6.911 -14.162 7.782 1.00 96.00 305 GLN A C 1
ATOM 2382 O O . GLN A 1 305 ? -6.920 -13.952 8.990 1.00 96.00 305 GLN A O 1
ATOM 2387 N N . ARG A 1 306 ? -7.030 -15.388 7.277 1.00 94.19 306 ARG A N 1
ATOM 2388 C CA . ARG A 1 306 ? -7.133 -16.607 8.091 1.00 94.19 306 ARG A CA 1
ATOM 2389 C C . ARG A 1 306 ? -5.755 -17.212 8.363 1.00 94.19 306 ARG A C 1
ATOM 2391 O O . ARG A 1 306 ? -4.813 -16.935 7.616 1.00 94.19 306 ARG A O 1
ATOM 2398 N N . GLY A 1 307 ? -5.686 -18.090 9.363 1.00 92.69 307 GLY A N 1
ATOM 2399 C CA . GLY A 1 307 ? -4.491 -18.876 9.698 1.00 92.69 307 GLY A CA 1
ATOM 2400 C C . GLY A 1 307 ? -3.474 -18.146 10.575 1.00 92.69 307 GLY A C 1
ATOM 2401 O O . GLY A 1 307 ? -2.337 -18.591 10.655 1.00 92.69 307 GLY A O 1
ATOM 2402 N N . PHE A 1 308 ? -3.867 -17.024 11.179 1.00 92.88 308 PHE A N 1
ATOM 2403 C CA . PHE A 1 308 ? -3.090 -16.355 12.220 1.00 92.88 308 PHE A CA 1
ATOM 2404 C C . PHE A 1 308 ? -3.471 -16.929 13.583 1.00 92.88 308 PHE A C 1
ATOM 2406 O O . PHE A 1 308 ? -4.583 -17.441 13.745 1.00 92.88 308 PHE A O 1
ATOM 2413 N N . ASP A 1 309 ? -2.538 -16.846 14.527 1.00 94.75 309 ASP A N 1
ATOM 2414 C CA . ASP A 1 309 ? -2.787 -17.186 15.924 1.00 94.75 309 ASP A CA 1
ATOM 2415 C C . ASP A 1 309 ? -3.929 -16.310 16.486 1.00 94.75 309 ASP A C 1
ATOM 2417 O O . ASP A 1 309 ? -3.948 -15.109 16.190 1.00 94.75 309 ASP A O 1
ATOM 2421 N N . PRO A 1 310 ? -4.896 -16.873 17.237 1.00 92.31 310 PRO A N 1
ATOM 2422 C CA . PRO A 1 310 ? -5.972 -16.106 17.865 1.00 92.31 310 PRO A CA 1
ATOM 2423 C C . PRO A 1 310 ? -5.512 -14.974 18.792 1.00 92.31 310 PRO A C 1
ATOM 2425 O O . PRO A 1 310 ? -6.279 -14.030 18.974 1.00 92.31 310 PRO A O 1
ATOM 2428 N N . ASP A 1 311 ? -4.298 -15.050 19.343 1.00 94.38 311 ASP A N 1
ATOM 2429 C CA . ASP A 1 311 ? -3.745 -14.027 20.240 1.00 94.38 311 ASP A CA 1
ATOM 2430 C C . ASP A 1 311 ? -3.209 -12.794 19.485 1.00 94.38 311 ASP A C 1
ATOM 2432 O O . ASP A 1 311 ? -2.897 -11.766 20.088 1.00 94.38 311 ASP A O 1
ATOM 2436 N N . LEU A 1 312 ? -3.108 -12.864 18.152 1.00 95.31 312 LEU A N 1
ATOM 2437 C CA . LEU A 1 312 ? -2.726 -11.736 17.305 1.00 95.31 312 LEU A CA 1
ATOM 2438 C C . LEU A 1 312 ? -3.949 -10.919 16.878 1.00 95.31 312 LEU A C 1
ATOM 2440 O O . LEU A 1 312 ? -5.069 -11.424 16.774 1.00 95.31 312 LEU A O 1
ATOM 2444 N N . TYR A 1 313 ? -3.719 -9.653 16.519 1.00 96.00 313 TYR A N 1
ATOM 2445 C CA . TYR A 1 313 ? -4.762 -8.846 15.893 1.00 96.00 313 TYR A CA 1
ATOM 2446 C C . TYR A 1 313 ? -5.343 -9.547 14.667 1.00 96.00 313 TYR A C 1
ATOM 2448 O O . TYR A 1 313 ? -4.629 -10.088 13.816 1.00 96.00 313 TYR A O 1
ATOM 2456 N N . ARG A 1 314 ? -6.669 -9.452 14.529 1.00 96.00 314 ARG A N 1
ATOM 2457 C CA . ARG A 1 314 ? -7.332 -9.769 13.267 1.00 96.00 314 ARG A CA 1
ATOM 2458 C C . ARG A 1 314 ? -6.726 -8.892 12.175 1.00 96.00 314 ARG A C 1
ATOM 2460 O O . ARG A 1 314 ? -6.568 -7.693 12.364 1.00 96.00 314 ARG A O 1
ATOM 2467 N N . VAL A 1 315 ? -6.463 -9.476 11.011 1.00 97.94 315 VAL A N 1
ATOM 2468 C CA . VAL A 1 315 ? -5.977 -8.735 9.843 1.00 97.94 315 VAL A CA 1
ATOM 2469 C C . VAL A 1 315 ? -7.034 -8.770 8.750 1.00 97.94 315 VAL A C 1
ATOM 2471 O O . VAL A 1 315 ? -7.479 -9.850 8.359 1.00 97.94 315 VAL A O 1
ATOM 2474 N N . ASN A 1 316 ? -7.415 -7.605 8.233 1.00 98.06 316 ASN A N 1
ATOM 2475 C CA . ASN A 1 316 ? -8.360 -7.494 7.124 1.00 98.06 316 ASN A CA 1
ATOM 2476 C C . ASN A 1 316 ? -7.657 -7.032 5.852 1.00 98.06 316 ASN A C 1
ATOM 2478 O O . ASN A 1 316 ? -6.766 -6.190 5.890 1.00 98.06 316 ASN A O 1
ATOM 2482 N N . PHE A 1 317 ? -8.119 -7.560 4.726 1.00 98.50 317 PHE A N 1
ATOM 2483 C CA . PHE A 1 317 ? -7.942 -6.989 3.404 1.00 98.50 317 PHE A CA 1
ATOM 2484 C C . PHE A 1 317 ? -9.148 -6.114 3.066 1.00 98.50 317 PHE A C 1
ATOM 2486 O O . PHE A 1 317 ? -10.288 -6.537 3.272 1.00 98.50 317 PHE A O 1
ATOM 2493 N N . TYR A 1 318 ? -8.892 -4.959 2.466 1.00 98.62 318 TYR A N 1
ATOM 2494 C CA . TYR A 1 318 ? -9.878 -4.096 1.830 1.00 98.62 318 TYR A CA 1
ATOM 2495 C C . TYR A 1 318 ? -9.422 -3.799 0.407 1.00 98.62 318 TYR A C 1
ATOM 2497 O O . TYR A 1 318 ? -8.252 -3.504 0.186 1.00 98.62 318 TYR A O 1
ATOM 2505 N N . ALA A 1 319 ? -10.339 -3.870 -0.549 1.00 98.25 319 ALA A N 1
ATOM 2506 C CA . ALA A 1 319 ? -10.155 -3.372 -1.902 1.00 98.25 319 ALA A CA 1
ATOM 2507 C C . ALA A 1 319 ? -11.096 -2.191 -2.115 1.00 98.25 319 ALA A C 1
ATOM 2509 O O . ALA A 1 319 ? -12.299 -2.325 -1.876 1.00 98.25 319 ALA A O 1
ATOM 2510 N N . LEU A 1 320 ? -10.545 -1.061 -2.544 1.00 98.12 320 LEU A N 1
ATOM 2511 C CA . LEU A 1 320 ? -11.229 0.224 -2.627 1.00 98.12 320 LEU A CA 1
ATOM 2512 C C . LEU A 1 320 ? -11.112 0.828 -4.030 1.00 98.12 320 LEU A C 1
ATOM 2514 O O . LEU A 1 320 ? -10.093 0.629 -4.700 1.00 98.12 320 LEU A O 1
ATOM 2518 N N . GLN A 1 321 ? -12.138 1.581 -4.430 1.00 92.56 321 GLN A N 1
ATOM 2519 C CA . GLN A 1 321 ? -12.207 2.370 -5.667 1.00 92.56 321 GLN A CA 1
ATOM 2520 C C . GLN A 1 321 ? -13.025 3.645 -5.446 1.00 92.56 321 GLN A C 1
ATOM 2522 O O . GLN A 1 321 ? -14.062 3.550 -4.750 1.00 92.56 321 GLN A O 1
#

Secondary structure (DSSP, 8-state):
--HHHHHHHH-GGG--S--TT-----PPP-----------PPPPPEEEEET-TTTHHIIIIIHHH-SEEEEE-S-HHHHHHHHHHHHTTSSGGGT--------TT-TT-PPPPPS-EEEEE---TTT--HHHHHHTT--TTS-GGG--TTEEEES--TT---SS-BSEEEEES-GGGS-HHHHHHHHHHHHHTBPPSS-------------PPPPP--------------------------------TTS-EEEEEEEEB--SS-TTSS-EEEETTTTEEEEBHHHHHHHHHHTT--EEEEEE--SS-TTSPEEEEEEE-

pLDDT: mean 77.15, std 24.88, range [29.67, 98.88]

InterPro domains:
  IPR008576 Alpha-N-methyltransferase NTM1 [PF05891] (40-89)
  IPR008576 Alpha-N-methyltransferase NTM1 [PF05891] (165-221)
  IPR008576 Alpha-N-methyltransferase NTM1 [PF05891] (249-321)
  IPR008576 Alpha-N-methyltransferase NTM1 [PTHR12753] (13-207)
  IPR029063 S-adenosyl-L-methionine-dependent methyltransferase superfamily [G3DSA:3.40.50.150] (1-321)
  IPR029063 S-adenosyl-L-methionine-dependent methyltransferase superfamily [SSF53335] (45-315)

Organism: NCBI:txid56615